Protein AF-A0A950ANT7-F1 (afdb_monomer)

Foldseek 3Di:
DDDDDDDDDDDDDDDDDDDDDPPPPDDPDDDDDDDPDDPPPPPPPDDDDDPDDDPDDPDDDDPPPDPDLVVLLVVLVVQLVVLLVCCVVPPPDCSLVSSQVSQCVSCVVPDLVVQQDDPVVLVVVVVPDPPVVSVVSSDSHDDVVNSLVSVLVSVCVVLLPVQQDDDDPVSSVVRSVVVLVVQADEDEAPPCDDPPDHGDLCRSVNRNVVSYDYPPPCSVVCPVD

Mean predicted aligned error: 15.97 Å

pLDDT: mean 73.62, std 21.85, range [30.67, 98.0]

Sequence (225 aa):
MGHPSGDAPVLVSTDHPGVIPLKRRVRPWVGVACLASALAGCDYSAPEPRTNLPSGWAYQPDPIQAPDSEGRKGAILANVMSLIRTAALRPGGANFGLAAENLNQYFADTDSTLFALSPEARSFLLGQLPEAEVKGLEAREFTLRDARHLEDCMLYRTIATRVAGTGDDLSRARRVFDWMVRNIQLVPAGSLGAPGLGQAQARPYDVLLRGMATEEGGLWSERGW

Nearest PDB structures (foldseek):
  6w1s-assembly1_D  TM=3.267E-01  e=1.939E+00  Mus musculus

Secondary structure (DSSP, 8-state):
--------------PPP----------------------------PPP----------------PPPPHHHHHHHHHHHHHHHHHHGGGSTTSTHHHHHHHHHHHHHTTS-GGGGPPPHHHHHHHHTTS-HHHHHHHT-S---HHHHHHHHHHHHHHHHHHHHH-SS-HHHHHHHHHHHHHHH-EE--TTTTSPTTSPPPP--HHHHHHHTEE-SGGGTTT----

Radius of gyration: 29.48 Å; Cα contacts (8 Å, |Δi|>4): 132; chains: 1; bounding box: 128×53×50 Å

Solvent-accessible surface area (backbone atoms only — not comparable to full-atom values): 14451 Å² total; per-residue (Å²): 139,83,83,87,87,88,85,80,87,84,80,85,79,84,82,80,89,81,84,79,82,81,80,76,81,81,75,87,77,87,74,92,74,88,77,90,74,75,96,67,80,79,79,81,75,76,78,77,84,80,87,80,79,86,90,83,77,91,77,79,74,74,86,70,74,74,66,54,76,64,59,47,41,52,52,40,51,53,48,32,54,49,30,61,69,51,30,79,82,42,76,95,52,64,34,41,51,56,26,22,53,38,48,35,62,61,46,66,86,54,68,63,75,80,41,51,65,55,72,67,59,46,56,56,45,57,76,78,42,59,66,71,56,57,54,54,70,33,46,81,68,52,45,71,68,51,18,51,51,53,51,40,52,53,52,48,51,52,49,46,59,68,55,22,65,81,76,55,69,66,62,20,51,48,39,38,50,56,47,45,68,74,55,41,42,81,45,64,75,54,68,81,24,61,93,94,47,69,59,55,76,58,43,66,61,50,25,70,73,71,26,41,45,56,81,62,84,46,47,84,68,52,76,76,117

Structure (mmCIF, N/CA/C/O backbone):
data_AF-A0A950ANT7-F1
#
_entry.id   AF-A0A950ANT7-F1
#
loop_
_atom_site.group_PDB
_atom_site.id
_atom_site.type_symbol
_atom_site.label_atom_id
_atom_site.label_alt_id
_atom_site.label_comp_id
_atom_site.label_asym_id
_atom_site.label_entity_id
_atom_site.label_seq_id
_atom_site.pdbx_PDB_ins_code
_atom_site.Cartn_x
_atom_site.Cartn_y
_atom_site.Cartn_z
_atom_site.occupancy
_atom_site.B_iso_or_equiv
_atom_site.auth_seq_id
_atom_site.auth_comp_id
_atom_site.auth_asym_id
_atom_site.auth_atom_id
_atom_site.pdbx_PDB_model_num
ATOM 1 N N . MET A 1 1 ? -84.940 -22.276 31.335 1.00 46.62 1 MET A N 1
ATOM 2 C CA . MET A 1 1 ? -84.316 -23.518 30.830 1.00 46.62 1 MET A CA 1
ATOM 3 C C . MET A 1 1 ? -83.637 -23.182 29.513 1.00 46.62 1 MET A C 1
ATOM 5 O O . MET A 1 1 ? -84.320 -22.645 28.656 1.00 46.62 1 MET A O 1
ATOM 9 N N . GLY A 1 2 ? -82.329 -23.437 29.390 1.00 46.44 2 GLY A N 1
ATOM 10 C CA . GLY A 1 2 ? -81.581 -23.308 28.128 1.00 46.44 2 GLY A CA 1
ATOM 11 C C . GLY A 1 2 ? -80.439 -22.279 28.121 1.00 46.44 2 GLY A C 1
ATOM 12 O O . GLY A 1 2 ? -80.568 -21.234 27.501 1.00 46.44 2 GLY A O 1
ATOM 13 N N . HIS A 1 3 ? -79.317 -22.592 28.776 1.00 47.97 3 HIS A N 1
ATOM 14 C CA . HIS A 1 3 ? -77.976 -22.335 28.202 1.00 47.97 3 HIS A CA 1
ATOM 15 C C . HIS A 1 3 ? -77.684 -23.468 27.182 1.00 47.97 3 HIS A C 1
ATOM 17 O O . HIS A 1 3 ? -78.394 -24.476 27.286 1.00 47.97 3 HIS A O 1
ATOM 23 N N . PRO A 1 4 ? -76.680 -23.421 26.267 1.00 58.00 4 PRO A N 1
ATOM 24 C CA . PRO A 1 4 ? -75.388 -22.700 26.310 1.00 58.00 4 PRO A CA 1
ATOM 25 C C . PRO A 1 4 ? -74.982 -22.089 24.930 1.00 58.00 4 PRO A C 1
ATOM 27 O O . PRO A 1 4 ? -75.759 -22.140 23.986 1.00 58.00 4 PRO A O 1
ATOM 30 N N . SER A 1 5 ? -73.925 -21.287 24.766 1.00 50.97 5 SER A N 1
ATOM 31 C CA . SER A 1 5 ? -72.518 -21.626 24.417 1.00 50.97 5 SER A CA 1
ATOM 32 C C . SER A 1 5 ? -72.048 -20.413 23.574 1.00 50.97 5 SER A C 1
ATOM 34 O O . SER A 1 5 ? -72.842 -19.921 22.784 1.00 50.97 5 SER A O 1
ATOM 36 N N . GLY A 1 6 ? -70.874 -19.791 23.664 1.00 47.69 6 GLY A N 1
ATOM 37 C CA . GLY A 1 6 ? -69.568 -20.264 24.094 1.00 47.69 6 GLY A CA 1
ATOM 38 C C . GLY A 1 6 ? -68.646 -20.391 22.876 1.00 47.69 6 GLY A C 1
ATOM 39 O O . GLY A 1 6 ? -68.303 -21.514 22.546 1.00 47.69 6 GLY A O 1
ATOM 40 N N . ASP A 1 7 ? -68.261 -19.278 22.233 1.00 51.25 7 ASP A N 1
ATOM 41 C CA . ASP A 1 7 ? -67.221 -19.265 21.190 1.00 51.25 7 ASP A CA 1
ATOM 42 C C . ASP A 1 7 ? -66.068 -18.340 21.603 1.00 51.25 7 ASP A C 1
ATOM 44 O O . ASP A 1 7 ? -66.215 -17.124 21.741 1.00 51.25 7 ASP A O 1
ATOM 48 N N . ALA A 1 8 ? -64.916 -18.964 21.845 1.00 61.38 8 ALA A N 1
ATOM 49 C CA . ALA A 1 8 ? -63.632 -18.330 22.106 1.00 61.38 8 ALA A CA 1
ATOM 50 C C . ALA A 1 8 ? -62.841 -18.170 20.791 1.00 61.38 8 ALA A C 1
ATOM 52 O O . ALA A 1 8 ? -63.025 -18.962 19.864 1.00 61.38 8 ALA A O 1
ATOM 53 N N . PRO A 1 9 ? -61.936 -17.181 20.687 1.00 55.81 9 PRO A N 1
ATOM 54 C CA . PRO A 1 9 ? -61.161 -16.955 19.475 1.00 55.81 9 PRO A CA 1
ATOM 55 C C . PRO A 1 9 ? -60.065 -18.012 19.269 1.00 55.81 9 PRO A C 1
ATOM 57 O O . PRO A 1 9 ? -59.320 -18.371 20.181 1.00 55.81 9 PRO A O 1
ATOM 60 N N . VAL A 1 10 ? -59.959 -18.462 18.020 1.00 53.94 10 VAL A N 1
ATOM 61 C CA . VAL A 1 10 ? -58.946 -19.389 17.505 1.00 53.94 10 VAL A CA 1
ATOM 62 C C . VAL A 1 10 ? -57.583 -18.689 17.451 1.00 53.94 10 VAL A C 1
ATOM 64 O O . VAL A 1 10 ? -57.368 -17.788 16.642 1.00 53.94 10 VAL A O 1
ATOM 67 N N . LEU A 1 11 ? -56.646 -19.124 18.295 1.00 49.09 11 LEU A N 1
ATOM 68 C CA . LEU A 1 11 ? -55.220 -18.820 18.159 1.00 49.09 11 LEU A CA 1
ATOM 69 C C . LEU A 1 11 ? -54.620 -19.737 17.087 1.00 49.09 11 LEU A C 1
ATOM 71 O O . LEU A 1 11 ? -54.518 -20.950 17.266 1.00 49.09 11 LEU A O 1
ATOM 75 N N . VAL A 1 12 ? -54.228 -19.142 15.963 1.00 49.38 12 VAL A N 1
ATOM 76 C CA . VAL A 1 12 ? -53.482 -19.806 14.890 1.00 49.38 12 VAL A CA 1
ATOM 77 C C . VAL A 1 12 ? -52.032 -19.974 15.348 1.00 49.38 12 VAL A C 1
ATOM 79 O O . VAL A 1 12 ? -51.271 -19.010 15.393 1.00 49.38 12 VAL A O 1
ATOM 82 N N . SER A 1 13 ? -51.662 -21.203 15.710 1.00 50.28 13 SER A N 1
ATOM 83 C CA . SER A 1 13 ? -50.276 -21.608 15.961 1.00 50.28 13 SER A CA 1
ATOM 84 C C . SER A 1 13 ? -49.589 -21.889 14.625 1.00 50.28 13 SER A C 1
ATOM 86 O O . SER A 1 13 ? -49.931 -22.852 13.938 1.00 50.28 13 SER A O 1
ATOM 88 N N . THR A 1 14 ? -48.642 -21.043 14.223 1.00 47.41 14 THR A N 1
ATOM 89 C CA . THR A 1 14 ? -47.761 -21.308 13.080 1.00 47.41 14 THR A CA 1
ATOM 90 C C . THR A 1 14 ? -46.543 -22.092 13.554 1.00 47.41 14 THR A C 1
ATOM 92 O O . THR A 1 14 ? -45.519 -21.509 13.909 1.00 47.41 14 THR A O 1
ATOM 95 N N . ASP A 1 15 ? -46.656 -23.418 13.551 1.00 41.41 15 ASP A N 1
ATOM 96 C CA . ASP A 1 15 ? -45.506 -24.312 13.669 1.00 41.41 15 ASP A CA 1
ATOM 97 C C . ASP A 1 15 ? -44.658 -24.228 12.390 1.00 41.41 15 ASP A C 1
ATOM 99 O O . ASP A 1 15 ? -45.104 -24.557 11.289 1.00 41.41 15 ASP A O 1
ATOM 103 N N . HIS A 1 16 ? -43.412 -23.776 12.533 1.00 45.97 16 HIS A N 1
ATOM 104 C CA . HIS A 1 16 ? -42.378 -23.904 11.509 1.00 45.97 16 HIS A CA 1
ATOM 105 C C . HIS A 1 16 ? -41.676 -25.263 11.646 1.00 45.97 16 HIS A C 1
ATOM 107 O O . HIS A 1 16 ? -41.025 -25.510 12.664 1.00 45.97 16 HIS A O 1
ATOM 113 N N . PRO A 1 17 ? -41.726 -26.145 10.632 1.00 47.34 17 PRO A N 1
ATOM 114 C CA . PRO A 1 17 ? -40.891 -27.332 10.613 1.00 47.34 17 PRO A CA 1
ATOM 115 C C . PRO A 1 17 ? -39.486 -26.979 10.104 1.00 47.34 17 PRO A C 1
ATOM 117 O O . PRO A 1 17 ? -39.331 -26.416 9.023 1.00 47.34 17 PRO A O 1
ATOM 120 N N . GLY A 1 18 ? -38.452 -27.388 10.846 1.00 43.66 18 GLY A N 1
ATOM 121 C CA . GLY A 1 18 ? -37.135 -27.646 10.253 1.00 43.66 18 GLY A CA 1
ATOM 122 C C . GLY A 1 18 ? -35.958 -26.838 10.790 1.00 43.66 18 GLY A C 1
ATOM 123 O O . GLY A 1 18 ? -35.237 -26.223 10.013 1.00 43.66 18 GLY A O 1
ATOM 124 N N . VAL A 1 19 ? -35.668 -26.926 12.091 1.00 41.34 19 VAL A N 1
ATOM 125 C CA . VAL A 1 19 ? -34.292 -26.713 12.571 1.00 41.34 19 VAL A CA 1
ATOM 126 C C . VAL A 1 19 ? -33.646 -28.083 12.742 1.00 41.34 19 VAL A C 1
ATOM 128 O O . VAL A 1 19 ? -33.934 -28.810 13.689 1.00 41.34 19 VAL A O 1
ATOM 131 N N . ILE A 1 20 ? -32.789 -28.457 11.792 1.00 48.22 20 ILE A N 1
ATOM 132 C CA . ILE A 1 20 ? -31.928 -29.639 11.898 1.00 48.22 20 ILE A CA 1
ATOM 133 C C . ILE A 1 20 ? -30.793 -29.286 12.873 1.00 48.22 20 ILE A C 1
ATOM 135 O O . ILE A 1 20 ? -29.983 -28.412 12.554 1.00 48.22 20 ILE A O 1
ATOM 139 N N . PRO A 1 21 ? -30.669 -29.939 14.042 1.00 41.50 21 PRO A N 1
ATOM 140 C CA . PRO A 1 21 ? -29.531 -29.704 14.915 1.00 41.50 21 PRO A CA 1
ATOM 141 C C . PRO A 1 21 ? -28.273 -30.320 14.290 1.00 41.50 21 PRO A C 1
ATOM 143 O O . PRO A 1 21 ? -28.120 -31.543 14.215 1.00 41.50 21 PRO A O 1
ATOM 146 N N . LEU A 1 22 ? -27.337 -29.471 13.861 1.00 41.38 22 LEU A N 1
ATOM 147 C CA . LEU A 1 22 ? -25.983 -29.885 13.498 1.00 41.38 22 LEU A CA 1
ATOM 148 C C . LEU A 1 22 ? -25.264 -30.404 14.754 1.00 41.38 22 LEU A C 1
ATOM 150 O O . LEU A 1 22 ? -24.655 -29.650 15.510 1.00 41.38 22 LEU A O 1
ATOM 154 N N . LYS A 1 23 ? -25.308 -31.725 14.967 1.00 36.53 23 LYS A N 1
ATOM 155 C CA . LYS A 1 23 ? -24.439 -32.435 15.917 1.00 36.53 23 LYS A CA 1
ATOM 156 C C . LYS A 1 23 ? -22.983 -32.329 15.450 1.00 36.53 23 LYS A C 1
ATOM 158 O O . LYS A 1 23 ? -22.468 -33.214 14.766 1.00 36.53 23 LYS A O 1
ATOM 163 N N . ARG A 1 24 ? -22.292 -31.255 15.838 1.00 40.06 24 ARG A N 1
ATOM 164 C CA . ARG A 1 24 ? -20.832 -31.150 15.716 1.00 40.06 24 ARG A CA 1
ATOM 165 C C . ARG A 1 24 ? -20.194 -32.115 16.718 1.00 40.06 24 ARG A C 1
ATOM 167 O O . ARG A 1 24 ? -20.162 -31.861 17.918 1.00 40.06 24 ARG A O 1
ATOM 174 N N . ARG A 1 25 ? -19.686 -33.247 16.224 1.00 41.41 25 ARG A N 1
ATOM 175 C CA . ARG A 1 25 ? -18.764 -34.104 16.979 1.00 41.41 25 ARG A CA 1
ATOM 176 C C . ARG A 1 25 ? -17.446 -33.350 17.148 1.00 41.41 25 ARG A C 1
ATOM 178 O O . ARG A 1 25 ? -16.625 -33.327 16.237 1.00 41.41 25 ARG A O 1
ATOM 185 N N . VAL A 1 26 ? -17.255 -32.735 18.309 1.00 40.91 26 VAL A N 1
ATOM 186 C CA . VAL A 1 26 ? -15.946 -32.245 18.747 1.00 40.91 26 VAL A CA 1
ATOM 187 C C . VAL A 1 26 ? -15.105 -33.476 19.085 1.00 40.91 26 VAL A C 1
ATOM 189 O O . VAL A 1 26 ? -15.405 -34.202 20.030 1.00 40.91 26 VAL A O 1
ATOM 192 N N . ARG A 1 27 ? -14.089 -33.765 18.267 1.00 46.97 27 ARG A N 1
ATOM 193 C CA . ARG A 1 27 ? -13.016 -34.696 18.634 1.00 46.97 27 ARG A CA 1
ATOM 194 C C . ARG A 1 27 ? -11.983 -33.895 19.432 1.00 46.97 27 ARG A C 1
ATOM 196 O O . ARG A 1 27 ? -11.412 -32.975 18.852 1.00 46.97 27 ARG A O 1
ATOM 203 N N . PRO A 1 28 ? -11.719 -34.211 20.711 1.00 43.72 28 PRO A N 1
ATOM 204 C CA . PRO A 1 28 ? -10.602 -33.614 21.419 1.00 43.72 28 PRO A CA 1
ATOM 205 C C . PRO A 1 28 ? -9.335 -34.292 20.898 1.00 43.72 28 PRO A C 1
ATOM 207 O O . PRO A 1 28 ? -9.050 -35.440 21.236 1.00 43.72 28 PRO A O 1
ATOM 210 N N . TRP A 1 29 ? -8.605 -33.618 20.012 1.00 41.56 29 TRP A N 1
ATOM 211 C CA . TRP A 1 29 ? -7.241 -34.031 19.718 1.00 41.56 29 TRP A CA 1
ATOM 212 C C . TRP A 1 29 ? -6.334 -33.379 20.754 1.00 41.56 29 TRP A C 1
ATOM 214 O O . TRP A 1 29 ? -6.053 -32.185 20.720 1.00 41.56 29 TRP A O 1
ATOM 224 N N . VAL A 1 30 ? -5.969 -34.200 21.735 1.00 47.00 30 VAL A N 1
ATOM 225 C CA . VAL A 1 30 ? -4.861 -33.973 22.653 1.00 47.00 30 VAL A CA 1
ATOM 226 C C . VAL A 1 30 ? -3.596 -33.875 21.807 1.00 47.00 30 VAL A C 1
ATOM 228 O O . VAL A 1 30 ? -3.224 -34.825 21.125 1.00 47.00 30 VAL A O 1
ATOM 231 N N . GLY A 1 31 ? -2.965 -32.708 21.842 1.00 39.84 31 GLY A N 1
ATOM 232 C CA . GLY A 1 31 ? -1.728 -32.418 21.131 1.00 39.84 31 GLY A CA 1
ATOM 233 C C . GLY A 1 31 ? -1.040 -31.217 21.755 1.00 39.84 31 GLY A C 1
ATOM 234 O O . GLY A 1 31 ? -0.883 -30.183 21.119 1.00 39.84 31 GLY A O 1
ATOM 235 N N . VAL A 1 32 ? -0.685 -31.348 23.035 1.00 47.06 32 VAL A N 1
ATOM 236 C CA . VAL A 1 32 ? 0.279 -30.470 23.699 1.00 47.06 32 VAL A CA 1
ATOM 237 C C . VAL A 1 32 ? 1.621 -30.653 22.994 1.00 47.06 32 VAL A C 1
ATOM 239 O O . VAL A 1 32 ? 2.226 -31.718 23.080 1.00 47.06 32 VAL A O 1
ATOM 242 N N . ALA A 1 33 ? 2.089 -29.611 22.318 1.00 40.19 33 ALA A N 1
ATOM 243 C CA . ALA A 1 33 ? 3.493 -29.444 21.981 1.00 40.19 33 ALA A CA 1
ATOM 244 C C . ALA A 1 33 ? 3.850 -27.971 22.182 1.00 40.19 33 ALA A C 1
ATOM 246 O O . ALA A 1 33 ? 3.409 -27.085 21.454 1.00 40.19 33 ALA A O 1
ATOM 247 N N . CYS A 1 34 ? 4.607 -27.737 23.248 1.00 39.25 34 CYS A N 1
ATOM 248 C CA . CYS A 1 34 ? 5.214 -26.474 23.609 1.00 39.25 34 CYS A CA 1
ATOM 249 C C . CYS A 1 34 ? 6.026 -25.898 22.445 1.00 39.25 34 CYS A C 1
ATOM 251 O O . CYS A 1 34 ? 6.933 -26.562 21.952 1.00 39.25 34 CYS A O 1
ATOM 253 N N . LEU A 1 35 ? 5.808 -24.625 22.120 1.00 36.56 35 LEU A N 1
ATOM 254 C CA . LEU A 1 35 ? 6.883 -23.769 21.629 1.00 36.56 35 LEU A CA 1
ATOM 255 C C . LEU A 1 35 ? 6.771 -22.404 22.311 1.00 36.56 35 LEU A C 1
ATOM 257 O O . LEU A 1 35 ? 6.224 -21.437 21.791 1.00 36.56 35 LEU A O 1
ATOM 261 N N . ALA A 1 36 ? 7.296 -22.358 23.533 1.00 46.47 36 ALA A N 1
ATOM 262 C CA . ALA A 1 36 ? 7.821 -21.128 24.087 1.00 46.47 36 ALA A CA 1
ATOM 263 C C . ALA A 1 36 ? 9.036 -20.747 23.233 1.00 46.47 36 ALA A C 1
ATOM 265 O O . ALA A 1 36 ? 10.064 -21.423 23.248 1.00 46.47 36 ALA A O 1
ATOM 266 N N . SER A 1 37 ? 8.907 -19.695 22.437 1.00 40.34 37 SER A N 1
ATOM 267 C CA . SER A 1 37 ? 10.040 -19.055 21.783 1.00 40.34 37 SER A CA 1
ATOM 268 C C . SER A 1 37 ? 9.807 -17.553 21.770 1.00 40.34 37 SER A C 1
ATOM 270 O O . SER A 1 37 ? 9.003 -17.034 21.010 1.00 40.34 37 SER A O 1
ATOM 272 N N . ALA A 1 38 ? 10.536 -16.915 22.682 1.00 41.00 38 ALA A N 1
ATOM 273 C CA . ALA A 1 38 ? 11.043 -15.555 22.613 1.00 41.00 38 ALA A CA 1
ATOM 274 C C . ALA A 1 38 ? 10.024 -14.425 22.392 1.00 41.00 38 ALA A C 1
ATOM 276 O O . ALA A 1 38 ? 9.792 -13.947 21.285 1.00 41.00 38 ALA A O 1
ATOM 277 N N . LEU A 1 39 ? 9.591 -13.866 23.523 1.00 40.66 39 LEU A N 1
ATOM 278 C CA . LEU A 1 39 ? 9.422 -12.424 23.693 1.00 40.66 39 LEU A CA 1
ATOM 279 C C . LEU A 1 39 ? 10.773 -11.713 23.461 1.00 40.66 39 LEU A C 1
ATOM 281 O O . LEU A 1 39 ? 11.427 -11.278 24.404 1.00 40.66 39 LEU A O 1
ATOM 285 N N . ALA A 1 40 ? 11.218 -11.629 22.211 1.00 40.53 40 ALA A N 1
ATOM 286 C CA . ALA A 1 40 ? 12.253 -10.693 21.801 1.00 40.53 40 ALA A CA 1
ATOM 287 C C . ALA A 1 40 ? 11.539 -9.523 21.126 1.00 40.53 40 ALA A C 1
ATOM 289 O O . ALA A 1 40 ? 11.227 -9.569 19.938 1.00 40.53 40 ALA A O 1
ATOM 290 N N . GLY A 1 41 ? 11.212 -8.495 21.912 1.00 30.67 41 GLY A N 1
ATOM 291 C CA . GLY A 1 41 ? 10.838 -7.204 21.353 1.00 30.67 41 GLY A CA 1
ATOM 292 C C . GLY A 1 41 ? 11.997 -6.709 20.496 1.00 30.67 41 GLY A C 1
ATOM 293 O O . GLY A 1 41 ? 13.091 -6.484 21.009 1.00 30.67 41 GLY A O 1
ATOM 294 N N . CYS A 1 42 ? 11.778 -6.599 19.187 1.00 33.72 42 CYS A N 1
ATOM 295 C CA . CYS A 1 42 ? 12.690 -5.876 18.318 1.00 33.72 42 CYS A CA 1
ATOM 296 C C . CYS A 1 42 ? 12.649 -4.409 18.751 1.00 33.72 42 CYS A C 1
ATOM 298 O O . CYS A 1 42 ? 11.649 -3.724 18.548 1.00 33.72 42 CYS A O 1
ATOM 300 N N . ASP A 1 43 ? 13.718 -3.959 19.398 1.00 34.81 43 ASP A N 1
ATOM 301 C CA . ASP A 1 43 ? 13.996 -2.545 19.591 1.00 34.81 43 ASP A CA 1
ATOM 302 C C . ASP A 1 43 ? 14.238 -1.922 18.204 1.00 34.81 43 ASP A C 1
ATOM 304 O O . ASP A 1 43 ? 15.193 -2.273 17.511 1.00 34.81 43 ASP A O 1
ATOM 308 N N . TYR A 1 44 ? 13.317 -1.060 17.767 1.00 43.94 44 TYR A N 1
ATOM 309 C CA . TYR A 1 44 ? 13.387 -0.322 16.499 1.00 43.94 44 TYR A CA 1
ATOM 310 C C . TYR A 1 44 ? 14.131 1.013 16.650 1.00 43.94 44 TYR A C 1
ATOM 312 O O . TYR A 1 44 ? 13.934 1.931 15.852 1.00 43.94 44 TYR A O 1
ATOM 320 N N . SER A 1 45 ? 14.992 1.145 17.660 1.00 42.72 45 SER A N 1
ATOM 321 C CA . SER A 1 45 ? 15.931 2.258 17.739 1.00 42.72 45 SER A CA 1
ATOM 322 C C . SER A 1 45 ? 16.896 2.180 16.553 1.00 42.72 45 SER A C 1
ATOM 324 O O . SER A 1 45 ? 17.794 1.338 16.505 1.00 42.72 45 SER A O 1
ATOM 326 N N . ALA A 1 46 ? 16.681 3.035 15.552 1.00 40.12 46 ALA A N 1
ATOM 327 C CA . ALA A 1 46 ? 17.581 3.177 14.417 1.00 40.12 46 ALA A CA 1
ATOM 328 C C . 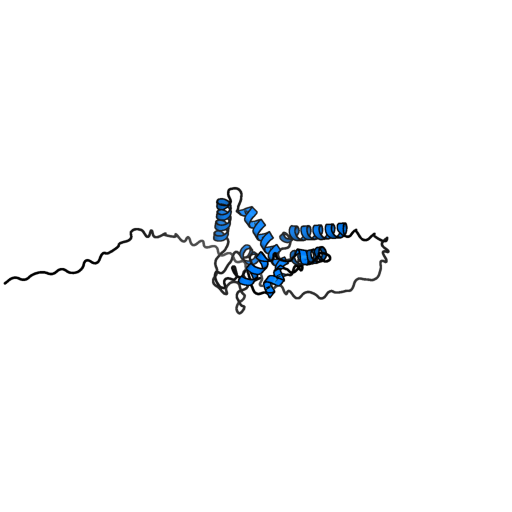ALA A 1 46 ? 18.996 3.520 14.928 1.00 40.12 46 ALA A C 1
ATOM 330 O O . ALA A 1 46 ? 19.138 4.476 15.693 1.00 40.12 46 ALA A O 1
ATOM 331 N N . PRO A 1 47 ? 20.053 2.779 14.546 1.00 40.94 47 PRO A N 1
ATOM 332 C CA . PRO A 1 47 ? 21.406 3.187 14.888 1.00 40.94 47 PRO A CA 1
ATOM 333 C C . PRO A 1 47 ? 21.739 4.489 14.154 1.00 40.94 47 PRO A C 1
ATOM 335 O O . PRO A 1 47 ? 21.544 4.588 12.941 1.00 40.94 47 PRO A O 1
ATOM 338 N N . GLU A 1 48 ? 22.261 5.480 14.882 1.00 44.28 48 GLU A N 1
ATOM 339 C CA . GLU A 1 48 ? 22.812 6.688 14.270 1.00 44.28 48 GLU A CA 1
ATOM 340 C C . GLU A 1 48 ? 23.884 6.324 13.226 1.00 44.28 48 GLU A C 1
ATOM 342 O O . GLU A 1 48 ? 24.680 5.396 13.445 1.00 44.28 48 GLU A O 1
ATOM 347 N N . PRO A 1 49 ? 23.943 7.039 12.089 1.00 42.91 49 PRO A N 1
ATOM 348 C CA . PRO A 1 49 ? 24.914 6.755 11.048 1.00 42.91 49 PRO A CA 1
ATOM 349 C C . PRO A 1 49 ? 26.328 7.051 11.560 1.00 42.91 49 PRO A C 1
ATOM 351 O O . PRO A 1 49 ? 26.755 8.199 11.665 1.00 42.91 49 PRO A O 1
ATOM 354 N N . ARG A 1 50 ? 27.094 5.996 11.859 1.00 35.25 50 ARG A N 1
ATOM 355 C CA . ARG A 1 50 ? 28.531 6.100 12.134 1.00 35.25 50 ARG A CA 1
ATOM 356 C C . ARG A 1 50 ? 29.275 6.434 10.841 1.00 35.25 50 ARG A C 1
ATOM 358 O O . ARG A 1 50 ? 29.662 5.548 10.083 1.00 35.25 50 ARG A O 1
ATOM 365 N N . THR A 1 51 ? 29.527 7.717 10.614 1.00 47.03 51 THR A N 1
ATOM 366 C CA . THR A 1 51 ? 30.552 8.195 9.683 1.00 47.03 51 THR A CA 1
ATOM 367 C C . THR A 1 51 ? 31.928 7.956 10.293 1.00 47.03 51 THR A C 1
ATOM 369 O O . THR A 1 51 ? 32.367 8.751 11.112 1.00 47.03 51 THR A O 1
ATOM 372 N N . ASN A 1 52 ? 32.595 6.860 9.931 1.00 45.91 52 ASN A N 1
ATOM 373 C CA . ASN A 1 52 ? 34.048 6.706 10.059 1.00 45.91 52 ASN A CA 1
ATOM 374 C C . ASN A 1 52 ? 34.522 5.597 9.108 1.00 45.91 52 ASN A C 1
ATOM 376 O O . ASN A 1 52 ? 34.514 4.419 9.460 1.00 45.91 52 ASN A O 1
ATOM 380 N N . LEU A 1 53 ? 34.928 5.984 7.895 1.00 48.62 53 LEU A N 1
ATOM 381 C CA . LEU A 1 53 ? 35.706 5.139 6.986 1.00 48.62 53 LEU A CA 1
ATOM 382 C C . LEU A 1 53 ? 37.155 5.658 6.927 1.00 48.62 53 LEU A C 1
ATOM 384 O O . LEU A 1 53 ? 37.355 6.874 6.963 1.00 48.62 53 LEU A O 1
ATOM 388 N N . PRO A 1 54 ? 38.168 4.774 6.846 1.00 41.03 54 PRO A N 1
ATOM 389 C CA . PRO A 1 54 ? 39.572 5.167 6.864 1.00 41.03 54 PRO A CA 1
ATOM 390 C C . PRO A 1 54 ? 39.978 5.857 5.558 1.00 41.03 54 PRO A C 1
ATOM 392 O O . PRO A 1 54 ? 39.752 5.345 4.462 1.00 41.03 54 PRO A O 1
ATOM 395 N N . SER A 1 55 ? 40.637 7.005 5.700 1.00 51.38 55 SER A N 1
ATOM 396 C CA . SER A 1 55 ? 41.361 7.714 4.644 1.00 51.38 55 SER A CA 1
ATOM 397 C C . SER A 1 55 ? 42.492 6.836 4.100 1.00 51.38 55 SER A C 1
ATOM 399 O O . SER A 1 55 ? 43.446 6.569 4.832 1.00 51.38 55 SER A O 1
ATOM 401 N N . GLY A 1 56 ? 42.441 6.433 2.825 1.00 40.75 56 GLY A N 1
ATOM 402 C CA . GLY A 1 56 ? 43.620 5.808 2.220 1.00 40.75 56 GLY A CA 1
ATOM 403 C C . GLY A 1 56 ? 43.495 5.097 0.878 1.00 40.75 56 GLY A C 1
ATOM 404 O O . GLY A 1 56 ? 44.264 4.173 0.686 1.00 40.75 56 GLY A O 1
ATOM 405 N N . TRP A 1 57 ? 42.606 5.486 -0.043 1.00 36.34 57 TRP A N 1
ATOM 406 C CA . TRP A 1 57 ? 42.731 5.132 -1.470 1.00 36.34 57 TRP A CA 1
ATOM 407 C C . TRP A 1 57 ? 42.117 6.251 -2.315 1.00 36.34 57 TRP A C 1
ATOM 409 O O . TRP A 1 57 ? 40.898 6.360 -2.427 1.00 36.34 57 TRP A O 1
ATOM 419 N N . ALA A 1 58 ? 42.956 7.120 -2.880 1.00 44.41 58 ALA A N 1
ATOM 420 C CA . ALA A 1 58 ? 42.522 8.135 -3.834 1.00 44.41 58 ALA A CA 1
ATOM 421 C C . ALA A 1 58 ? 42.289 7.474 -5.201 1.00 44.41 58 ALA A C 1
ATOM 423 O O . ALA A 1 58 ? 43.172 7.441 -6.054 1.00 44.41 58 ALA A O 1
ATOM 424 N N . TYR A 1 59 ? 41.098 6.907 -5.385 1.00 44.88 59 TYR A N 1
ATOM 425 C CA . TYR A 1 59 ? 40.562 6.589 -6.703 1.00 44.88 59 TYR A CA 1
ATOM 426 C C . TYR A 1 59 ? 40.134 7.913 -7.346 1.00 44.88 59 TYR A C 1
ATOM 428 O O . TYR A 1 59 ? 39.212 8.562 -6.855 1.00 44.88 59 TYR A O 1
ATOM 436 N N . GLN A 1 60 ? 40.828 8.349 -8.399 1.00 44.44 60 GLN A N 1
ATOM 437 C CA . GLN A 1 60 ? 40.291 9.351 -9.320 1.00 44.44 60 GLN A CA 1
ATOM 438 C C . GLN A 1 60 ? 39.462 8.594 -10.363 1.00 44.44 60 GLN A C 1
ATOM 440 O O . GLN A 1 60 ? 40.057 7.960 -11.234 1.00 44.44 60 GLN A O 1
ATOM 445 N N . PRO A 1 61 ? 38.119 8.587 -10.271 1.00 43.25 61 PRO A N 1
ATOM 446 C CA . PRO A 1 61 ? 37.309 8.091 -11.368 1.00 43.25 61 PRO A CA 1
ATOM 447 C C . PRO A 1 61 ? 37.530 9.000 -12.579 1.00 43.25 61 PRO A C 1
ATOM 449 O O . PRO A 1 61 ? 37.511 10.228 -12.447 1.00 43.25 61 PRO A O 1
ATOM 452 N N . ASP A 1 62 ? 37.690 8.393 -13.756 1.00 43.81 62 ASP A N 1
ATOM 453 C CA . ASP A 1 62 ? 37.420 9.074 -15.021 1.00 43.81 62 ASP A CA 1
ATOM 454 C C . ASP A 1 62 ? 36.070 9.804 -14.911 1.00 43.81 62 ASP A C 1
ATOM 456 O O . ASP A 1 62 ? 35.182 9.317 -14.198 1.00 43.81 62 ASP A O 1
ATOM 460 N N . PRO A 1 63 ? 35.871 10.960 -15.571 1.00 46.78 63 PRO A N 1
ATOM 461 C CA . PRO A 1 63 ? 34.582 11.633 -15.571 1.00 46.78 63 PRO A CA 1
ATOM 462 C C . PRO A 1 63 ? 33.562 10.718 -16.252 1.00 46.78 63 PRO A C 1
ATOM 464 O O . PRO A 1 63 ? 33.386 10.743 -17.469 1.00 46.78 63 PRO A O 1
ATOM 467 N N . ILE A 1 64 ? 32.902 9.881 -15.450 1.00 54.38 64 ILE A N 1
ATOM 468 C CA . ILE A 1 64 ? 31.717 9.134 -15.833 1.00 54.38 64 ILE A CA 1
ATOM 469 C C . ILE A 1 64 ? 30.745 10.215 -16.277 1.00 54.38 64 ILE A C 1
ATOM 471 O O . ILE A 1 64 ? 30.274 11.002 -15.452 1.00 54.38 64 ILE A O 1
ATOM 475 N N . GLN A 1 65 ? 30.512 10.305 -17.590 1.00 54.94 65 GLN A N 1
ATOM 476 C CA . GLN A 1 65 ? 29.404 11.080 -18.125 1.00 54.94 65 GLN A CA 1
ATOM 477 C C . GLN A 1 65 ? 28.193 10.685 -17.297 1.00 54.94 65 GLN A C 1
ATOM 479 O O . GLN A 1 65 ? 27.845 9.503 -17.243 1.00 54.94 65 GLN A O 1
ATOM 484 N N . ALA A 1 66 ? 27.638 11.660 -16.571 1.00 58.03 66 ALA A N 1
ATOM 485 C CA . ALA A 1 66 ? 26.440 11.428 -15.792 1.00 58.03 66 ALA A CA 1
ATOM 486 C C . ALA A 1 66 ? 25.452 10.736 -16.736 1.00 58.03 66 ALA A C 1
ATOM 488 O O . ALA A 1 66 ? 25.274 11.239 -17.852 1.00 58.03 66 ALA A O 1
ATOM 489 N N . PRO A 1 67 ? 24.903 9.567 -16.354 1.00 61.44 67 PRO A N 1
ATOM 490 C CA . PRO A 1 67 ? 23.942 8.886 -17.200 1.00 61.44 67 PRO A CA 1
ATOM 491 C C . PRO A 1 67 ? 22.895 9.910 -17.620 1.00 61.44 67 PRO A C 1
ATOM 493 O O . PRO A 1 67 ? 22.495 10.757 -16.809 1.00 61.44 67 PRO A O 1
ATOM 496 N N . ASP A 1 68 ? 22.508 9.860 -18.892 1.00 78.12 68 ASP A N 1
ATOM 497 C CA . ASP A 1 68 ? 21.384 10.648 -19.366 1.00 78.12 68 ASP A CA 1
ATOM 498 C C . ASP A 1 68 ? 20.196 10.476 -18.402 1.00 78.12 68 ASP A C 1
ATOM 500 O O . ASP A 1 68 ? 20.054 9.476 -17.682 1.00 78.12 68 ASP A O 1
ATOM 504 N N . SER A 1 69 ? 19.367 11.513 -18.296 1.00 80.50 69 SER A N 1
ATOM 505 C CA . SER A 1 69 ? 18.262 11.530 -17.329 1.00 80.50 69 SER A CA 1
ATOM 506 C C . SER A 1 69 ? 17.351 10.303 -17.478 1.00 80.50 69 SER A C 1
ATOM 508 O O . SER A 1 69 ? 16.808 9.809 -16.487 1.00 80.50 69 SER A O 1
ATOM 510 N N . GLU A 1 70 ? 17.249 9.767 -18.695 1.00 85.31 70 GLU A N 1
ATOM 511 C CA . GLU A 1 70 ? 16.529 8.543 -19.030 1.00 85.31 70 GLU A CA 1
ATOM 512 C C . GLU A 1 70 ? 17.212 7.275 -18.489 1.00 85.31 70 GLU A C 1
ATOM 514 O O . GLU A 1 70 ? 16.565 6.484 -17.797 1.00 85.31 70 GLU A O 1
ATOM 519 N N . GLY A 1 71 ? 18.522 7.105 -18.688 1.00 89.31 71 GLY A N 1
ATOM 520 C CA . GLY A 1 71 ? 19.294 5.985 -18.151 1.00 89.31 71 GLY A CA 1
ATOM 521 C C . GLY A 1 71 ? 19.302 5.958 -16.625 1.00 89.31 71 GLY A C 1
ATOM 522 O O . GLY A 1 71 ? 19.152 4.892 -16.016 1.00 89.31 71 GLY A O 1
ATOM 523 N N . ARG A 1 72 ? 19.365 7.131 -15.978 1.00 90.94 72 ARG A N 1
ATOM 524 C CA . ARG A 1 72 ? 19.210 7.239 -14.519 1.00 90.94 72 ARG A CA 1
ATOM 525 C C . ARG A 1 72 ? 17.829 6.764 -14.063 1.00 90.94 72 ARG A C 1
ATOM 527 O O . ARG A 1 72 ? 17.743 5.964 -13.129 1.00 90.94 72 ARG A O 1
ATOM 534 N N . LYS A 1 73 ? 16.752 7.229 -14.705 1.00 92.94 73 LYS A N 1
ATOM 535 C CA . LYS A 1 73 ? 15.377 6.810 -14.377 1.00 92.94 73 LYS A CA 1
ATOM 536 C C . LYS A 1 73 ? 15.177 5.306 -14.582 1.00 92.94 73 LYS A C 1
ATOM 538 O O . LYS A 1 73 ? 14.605 4.648 -13.712 1.00 92.94 73 LYS A O 1
ATOM 543 N N . GLY A 1 74 ? 15.718 4.747 -15.665 1.00 94.31 74 GLY A N 1
ATOM 544 C CA . GLY A 1 74 ? 15.706 3.306 -15.925 1.00 94.31 74 GLY A CA 1
ATOM 545 C C . GLY A 1 74 ? 16.383 2.494 -14.815 1.00 94.31 74 GLY A C 1
ATOM 546 O O . GLY A 1 74 ? 1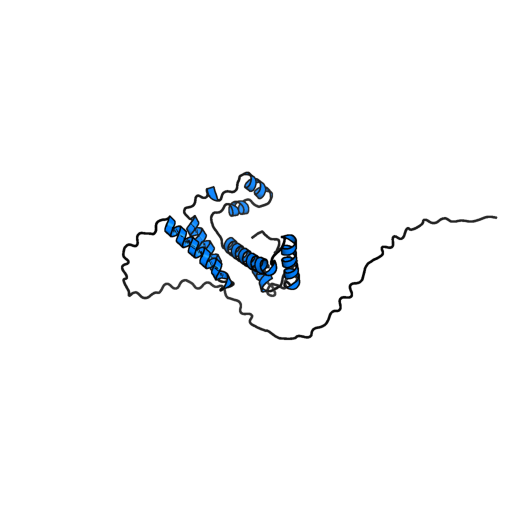5.819 1.509 -14.335 1.00 94.31 74 GLY A O 1
ATOM 547 N N . ALA A 1 75 ? 17.552 2.939 -14.342 1.00 95.19 75 ALA A N 1
ATOM 548 C CA . ALA A 1 75 ? 18.273 2.285 -13.248 1.00 95.19 75 ALA A CA 1
ATOM 549 C C . ALA A 1 75 ? 17.503 2.332 -11.916 1.00 95.19 75 ALA A C 1
ATOM 551 O O . ALA A 1 75 ? 17.427 1.321 -11.211 1.00 95.19 75 ALA A O 1
ATOM 552 N N . ILE A 1 76 ? 16.888 3.474 -11.587 1.00 95.69 76 ILE A N 1
ATOM 553 C CA . ILE A 1 76 ? 16.060 3.619 -10.380 1.00 95.69 76 ILE A CA 1
ATOM 554 C C . ILE A 1 76 ? 14.884 2.636 -10.422 1.00 95.69 76 ILE A C 1
ATOM 556 O O . ILE A 1 76 ? 14.661 1.898 -9.461 1.00 95.69 76 ILE A O 1
ATOM 560 N N . LEU A 1 77 ? 14.167 2.565 -11.548 1.00 95.56 77 LEU A N 1
ATOM 561 C CA . LEU A 1 77 ? 13.028 1.658 -11.692 1.00 95.56 77 LEU A CA 1
ATOM 562 C C . LEU A 1 77 ? 13.452 0.182 -11.617 1.00 95.56 77 LEU A C 1
ATOM 564 O O . LEU A 1 77 ? 12.782 -0.626 -10.971 1.00 95.56 77 LEU A O 1
ATOM 568 N N . ALA A 1 78 ? 14.589 -0.177 -12.221 1.00 95.62 78 ALA A N 1
ATOM 569 C CA . ALA A 1 78 ? 15.155 -1.519 -12.101 1.00 95.62 78 ALA A CA 1
ATOM 570 C C . ALA A 1 78 ? 15.464 -1.883 -10.638 1.00 95.62 78 ALA A C 1
ATOM 572 O O . ALA A 1 78 ? 15.164 -2.998 -10.200 1.00 95.62 78 ALA A O 1
ATOM 573 N N . ASN A 1 79 ? 15.988 -0.928 -9.864 1.00 96.75 79 ASN A N 1
ATOM 574 C CA . ASN A 1 79 ? 16.248 -1.114 -8.441 1.00 96.75 79 ASN A CA 1
ATOM 575 C C . ASN A 1 79 ? 14.951 -1.293 -7.632 1.00 96.75 79 ASN A C 1
ATOM 577 O O . ASN A 1 79 ? 14.856 -2.225 -6.835 1.00 96.75 79 ASN A O 1
ATOM 581 N N . VAL A 1 80 ? 13.918 -0.478 -7.886 1.00 95.44 80 VAL A N 1
ATOM 582 C CA . VAL A 1 80 ? 12.582 -0.630 -7.270 1.00 95.44 80 VAL A CA 1
ATOM 583 C C . VAL A 1 80 ? 12.024 -2.033 -7.517 1.00 95.44 80 VAL A C 1
ATOM 585 O O . VAL A 1 80 ? 11.605 -2.715 -6.580 1.00 95.44 80 VAL A O 1
ATOM 588 N N . MET A 1 81 ? 12.070 -2.507 -8.766 1.00 94.25 81 MET A N 1
ATOM 589 C CA . MET A 1 81 ? 11.608 -3.855 -9.108 1.00 94.25 81 MET A CA 1
ATOM 590 C C . MET A 1 81 ? 12.402 -4.944 -8.377 1.00 94.25 81 MET A C 1
ATOM 592 O O . MET A 1 81 ? 11.816 -5.933 -7.932 1.00 94.25 81 MET A O 1
ATOM 596 N N . SER A 1 82 ? 13.720 -4.777 -8.240 1.00 95.12 82 SER A N 1
ATOM 597 C CA . SER A 1 82 ? 14.581 -5.706 -7.500 1.00 95.12 82 SER A CA 1
ATOM 598 C C . SER A 1 82 ? 14.217 -5.760 -6.011 1.00 95.12 82 SER A C 1
ATOM 600 O O . SER A 1 82 ? 14.018 -6.849 -5.463 1.00 95.12 82 SER A O 1
ATOM 602 N N . LEU A 1 83 ? 14.040 -4.600 -5.370 1.00 93.81 83 LEU A N 1
ATOM 603 C CA . LEU A 1 83 ? 13.643 -4.487 -3.963 1.00 93.81 83 LEU A CA 1
ATOM 604 C C . LEU A 1 83 ? 12.299 -5.174 -3.697 1.00 93.81 83 LEU A C 1
ATOM 606 O O . LEU A 1 83 ? 12.198 -5.990 -2.783 1.00 93.81 83 LEU A O 1
ATOM 610 N N . ILE A 1 84 ? 11.291 -4.927 -4.540 1.00 90.81 84 ILE A N 1
ATOM 611 C CA . ILE A 1 84 ? 9.962 -5.540 -4.393 1.00 90.81 84 ILE A CA 1
ATOM 612 C C . ILE A 1 84 ? 10.026 -7.062 -4.589 1.00 90.81 84 ILE A C 1
ATOM 614 O O . ILE A 1 84 ? 9.431 -7.815 -3.819 1.00 90.81 84 ILE A O 1
ATOM 618 N N . ARG A 1 85 ? 10.767 -7.551 -5.594 1.00 89.06 85 ARG A N 1
ATOM 619 C CA . ARG A 1 85 ? 10.892 -8.998 -5.861 1.00 89.06 85 ARG A CA 1
ATOM 620 C C . ARG A 1 85 ? 11.623 -9.739 -4.746 1.00 89.06 85 ARG A C 1
ATOM 622 O O . ARG A 1 85 ? 11.277 -10.877 -4.441 1.00 89.06 85 ARG A O 1
ATOM 629 N N . THR A 1 86 ? 12.631 -9.107 -4.151 1.00 89.25 86 THR A N 1
ATOM 630 C CA . THR A 1 86 ? 13.445 -9.709 -3.085 1.00 89.25 86 THR A CA 1
ATOM 631 C C . THR A 1 86 ? 12.860 -9.495 -1.689 1.00 89.25 86 THR A C 1
ATOM 633 O O . THR A 1 86 ? 13.318 -10.133 -0.742 1.00 89.25 86 THR A O 1
ATOM 636 N N . ALA A 1 87 ? 11.809 -8.679 -1.543 1.00 86.88 87 ALA A N 1
ATOM 637 C CA . ALA A 1 87 ? 11.145 -8.419 -0.266 1.00 86.88 87 ALA A CA 1
ATOM 638 C C . ALA A 1 87 ? 10.648 -9.684 0.440 1.00 86.88 87 ALA A C 1
ATOM 640 O O . ALA A 1 87 ? 10.835 -9.821 1.646 1.00 86.88 87 ALA A O 1
ATOM 641 N N . ALA A 1 88 ? 10.133 -10.663 -0.308 1.00 78.69 88 ALA A N 1
ATOM 642 C CA . ALA A 1 88 ? 9.689 -11.936 0.260 1.00 78.69 88 ALA A CA 1
ATOM 643 C C . ALA A 1 88 ? 10.818 -12.742 0.939 1.00 78.69 88 ALA A C 1
ATOM 645 O O . ALA A 1 88 ? 10.541 -13.575 1.797 1.00 78.69 88 ALA A O 1
ATOM 646 N N . LEU A 1 89 ? 12.085 -12.497 0.579 1.00 82.50 89 LEU A N 1
ATOM 647 C CA . LEU A 1 89 ? 13.249 -13.154 1.190 1.00 82.50 89 LEU A CA 1
ATOM 648 C C . LEU A 1 89 ? 13.671 -12.500 2.514 1.00 82.50 89 LEU A C 1
ATOM 650 O O . LEU A 1 89 ? 14.468 -13.073 3.253 1.00 82.50 89 LEU A O 1
ATOM 654 N N . ARG A 1 90 ? 13.176 -11.290 2.799 1.00 80.88 90 ARG A N 1
ATOM 655 C CA . ARG A 1 90 ? 13.476 -10.508 4.006 1.00 80.88 90 ARG A CA 1
ATOM 656 C C . ARG A 1 90 ? 12.182 -9.901 4.569 1.00 80.88 90 ARG A C 1
ATOM 658 O O . ARG A 1 90 ? 12.022 -8.679 4.521 1.00 80.88 90 ARG A O 1
ATOM 665 N N . PRO A 1 91 ? 11.251 -10.741 5.057 1.00 70.94 91 PRO A N 1
ATOM 666 C CA . PRO A 1 91 ? 9.989 -10.276 5.628 1.00 70.94 91 PRO A CA 1
ATOM 667 C C . PRO A 1 91 ? 10.236 -9.267 6.760 1.00 70.94 91 PRO A C 1
ATOM 669 O O . PRO A 1 91 ? 11.097 -9.495 7.608 1.00 70.94 91 PRO A O 1
ATOM 672 N N . GLY A 1 92 ? 9.514 -8.141 6.753 1.00 71.00 92 GLY A N 1
ATOM 673 C CA . GLY A 1 92 ? 9.697 -7.052 7.723 1.00 71.00 92 GLY A CA 1
ATOM 674 C C . GLY A 1 92 ? 10.963 -6.201 7.532 1.00 71.00 92 GLY A C 1
ATOM 675 O O . GLY A 1 92 ? 11.265 -5.362 8.377 1.00 71.00 92 GLY A O 1
ATOM 676 N N . GLY A 1 93 ? 11.722 -6.403 6.449 1.00 83.94 93 GLY A N 1
ATOM 677 C CA . GLY A 1 93 ? 12.872 -5.565 6.105 1.00 83.94 93 GLY A CA 1
ATOM 678 C C . GLY A 1 93 ? 12.486 -4.213 5.489 1.00 83.94 93 GLY A C 1
ATOM 679 O O . GLY A 1 93 ? 11.346 -3.978 5.101 1.00 83.94 93 GLY A O 1
ATOM 680 N N . ALA A 1 94 ? 13.471 -3.331 5.305 1.00 90.12 94 ALA A N 1
ATOM 681 C CA . ALA A 1 94 ? 13.269 -1.978 4.766 1.00 90.12 94 ALA A CA 1
ATOM 682 C C . ALA A 1 94 ? 13.018 -1.915 3.242 1.00 90.12 94 ALA A C 1
ATOM 684 O O . ALA A 1 94 ? 12.975 -0.827 2.674 1.00 90.12 94 ALA A O 1
ATOM 685 N N . ASN A 1 95 ? 12.860 -3.054 2.556 1.00 92.50 95 ASN A N 1
ATOM 686 C CA . ASN A 1 95 ? 12.839 -3.109 1.090 1.00 92.50 95 ASN A CA 1
ATOM 687 C C . ASN A 1 95 ? 11.717 -2.262 0.471 1.00 92.50 95 ASN A C 1
ATOM 689 O O . ASN A 1 95 ? 11.962 -1.568 -0.511 1.00 92.50 95 ASN A O 1
ATOM 693 N N . PHE A 1 96 ? 10.512 -2.280 1.048 1.00 92.50 96 PHE A N 1
ATOM 694 C CA . PHE A 1 96 ? 9.406 -1.451 0.558 1.00 92.50 96 PHE A CA 1
ATOM 695 C C . PHE A 1 96 ? 9.593 0.037 0.877 1.00 92.50 96 PHE A C 1
ATOM 697 O O . PHE A 1 96 ? 9.227 0.872 0.056 1.00 92.50 96 PHE A O 1
ATOM 704 N N . GLY A 1 97 ? 10.214 0.374 2.014 1.00 93.31 97 GLY A N 1
ATOM 705 C CA . GLY A 1 97 ? 10.581 1.757 2.341 1.00 93.31 97 GLY A CA 1
ATOM 706 C C . GLY A 1 97 ? 11.589 2.322 1.339 1.00 93.31 97 GLY A C 1
ATOM 707 O O . GLY A 1 97 ? 11.330 3.338 0.706 1.00 93.31 97 GLY A O 1
ATOM 708 N N . LEU A 1 98 ? 12.672 1.582 1.083 1.00 95.81 98 LEU A N 1
ATOM 709 C CA . LEU A 1 98 ? 13.671 1.931 0.066 1.00 95.81 98 LEU A CA 1
ATOM 710 C C . LEU A 1 98 ? 13.069 1.993 -1.347 1.00 95.81 98 LEU A C 1
ATOM 712 O O . LEU A 1 98 ? 13.489 2.797 -2.177 1.00 95.81 98 LEU A O 1
ATOM 716 N N . ALA A 1 99 ? 12.083 1.143 -1.649 1.00 95.44 99 ALA A N 1
ATOM 717 C CA . ALA A 1 99 ? 11.374 1.192 -2.922 1.00 95.44 99 ALA A CA 1
ATOM 718 C C . ALA A 1 99 ? 10.555 2.486 -3.061 1.00 95.44 99 ALA A C 1
ATOM 720 O O . ALA A 1 99 ? 10.630 3.121 -4.109 1.00 95.44 99 ALA A O 1
ATOM 721 N N . ALA A 1 100 ? 9.833 2.903 -2.016 1.00 95.88 100 ALA A N 1
ATOM 722 C CA . ALA A 1 100 ? 9.113 4.177 -1.990 1.00 95.88 100 ALA A CA 1
ATOM 723 C C . ALA A 1 100 ? 10.065 5.379 -2.128 1.00 95.88 100 ALA A C 1
ATOM 725 O O . ALA A 1 100 ? 9.827 6.256 -2.954 1.00 95.88 100 ALA A O 1
ATOM 726 N N . GLU A 1 101 ? 11.197 5.378 -1.419 1.00 96.81 101 GLU A N 1
ATOM 727 C CA . GLU A 1 101 ? 12.232 6.413 -1.555 1.00 96.81 101 GLU A CA 1
ATOM 728 C C . GLU A 1 101 ? 12.771 6.507 -2.989 1.00 96.81 101 GLU A C 1
ATOM 730 O O . GLU A 1 101 ? 12.903 7.596 -3.550 1.00 96.81 101 GLU A O 1
ATOM 735 N N . ASN A 1 102 ? 13.034 5.365 -3.625 1.00 96.88 102 ASN A N 1
ATOM 736 C CA . ASN A 1 102 ? 13.471 5.328 -5.017 1.00 96.88 102 ASN A CA 1
ATOM 737 C C . ASN A 1 102 ? 12.378 5.803 -5.983 1.00 96.88 102 ASN A C 1
ATOM 739 O O . ASN A 1 102 ? 12.691 6.473 -6.965 1.00 96.88 102 ASN A O 1
ATOM 743 N N . LEU A 1 103 ? 11.102 5.506 -5.720 1.00 95.88 103 LEU A N 1
ATOM 744 C CA . LEU A 1 103 ? 9.990 6.050 -6.507 1.00 95.88 103 LEU A CA 1
ATOM 745 C C . LEU A 1 103 ? 9.914 7.576 -6.375 1.00 95.88 103 LEU A C 1
ATOM 747 O O . LEU A 1 103 ? 9.766 8.262 -7.385 1.00 95.88 103 LEU A O 1
ATOM 751 N N . ASN A 1 104 ? 10.127 8.124 -5.177 1.00 96.75 104 ASN A N 1
ATOM 752 C CA . ASN A 1 104 ? 10.212 9.574 -4.977 1.00 96.75 104 ASN A CA 1
ATOM 753 C C . ASN A 1 104 ? 11.350 10.197 -5.792 1.00 96.75 104 ASN A C 1
ATOM 755 O O . ASN A 1 104 ? 11.161 11.239 -6.417 1.00 96.75 104 ASN A O 1
ATOM 759 N N . GLN A 1 105 ? 12.511 9.536 -5.859 1.00 95.88 105 GLN A N 1
ATOM 760 C CA . GLN A 1 105 ? 13.615 9.972 -6.721 1.00 95.88 105 GLN A CA 1
ATOM 761 C C . GLN A 1 105 ? 13.267 9.866 -8.211 1.00 95.88 105 GLN A C 1
ATOM 763 O O . GLN A 1 105 ? 13.605 10.759 -8.984 1.00 95.88 105 GLN A O 1
ATOM 768 N N . TYR A 1 106 ? 12.584 8.796 -8.623 1.00 95.31 106 TYR A N 1
ATOM 769 C CA . TYR A 1 106 ? 12.155 8.595 -10.008 1.00 95.31 106 TYR A CA 1
ATOM 770 C C . TYR A 1 106 ? 11.205 9.709 -10.476 1.00 95.31 106 TYR A C 1
ATOM 772 O O . TYR A 1 106 ? 11.339 10.224 -11.591 1.00 95.31 106 TYR A O 1
ATOM 780 N N . PHE A 1 107 ? 10.272 10.108 -9.608 1.00 95.38 107 PHE A N 1
ATOM 781 C CA . PHE A 1 107 ? 9.273 11.133 -9.898 1.00 95.38 107 PHE A CA 1
ATOM 782 C C . PHE A 1 107 ? 9.701 12.559 -9.520 1.00 95.38 107 PHE A C 1
ATOM 784 O O . PHE A 1 107 ? 8.928 13.484 -9.756 1.00 95.38 107 PHE A O 1
ATOM 791 N N . ALA A 1 108 ? 10.919 12.779 -9.014 1.00 94.12 108 ALA A N 1
ATOM 792 C CA . ALA A 1 108 ? 11.375 14.079 -8.503 1.00 94.12 108 ALA A CA 1
ATOM 793 C C . ALA A 1 108 ? 11.222 15.244 -9.501 1.00 94.12 108 ALA A C 1
ATOM 795 O O . ALA A 1 108 ? 10.862 16.353 -9.100 1.00 94.12 108 ALA A O 1
ATOM 796 N N . ASP A 1 109 ? 11.399 14.970 -10.795 1.00 92.56 109 ASP A N 1
ATOM 797 C CA . ASP A 1 109 ? 11.294 15.960 -11.879 1.00 92.56 109 ASP A CA 1
ATOM 798 C C . ASP A 1 109 ? 9.960 15.881 -12.646 1.00 92.56 109 ASP A C 1
ATOM 800 O O . ASP A 1 109 ? 9.813 16.455 -13.721 1.00 92.56 109 ASP A O 1
ATOM 804 N N . THR A 1 110 ? 8.994 15.106 -12.147 1.00 93.56 110 THR A N 1
ATOM 805 C CA . THR A 1 110 ? 7.693 14.921 -12.807 1.00 93.56 110 THR A CA 1
ATOM 806 C C . THR A 1 110 ? 6.736 16.027 -12.390 1.00 93.56 110 THR A C 1
ATOM 808 O O . THR A 1 110 ? 6.638 16.330 -11.199 1.00 93.56 110 THR A O 1
ATOM 811 N N . ASP A 1 111 ? 6.026 16.606 -13.357 1.00 94.50 111 ASP A N 1
ATOM 812 C CA . ASP A 1 111 ? 5.018 17.635 -13.102 1.00 94.50 111 ASP A CA 1
ATOM 813 C C . ASP A 1 111 ? 3.941 17.116 -12.132 1.00 94.50 111 ASP A C 1
ATOM 815 O O . ASP A 1 111 ? 3.410 16.017 -12.306 1.00 94.50 111 ASP A O 1
ATOM 819 N N . SER A 1 112 ? 3.633 17.900 -11.097 1.00 91.06 112 SER A N 1
ATOM 820 C CA . SER A 1 112 ? 2.627 17.555 -10.093 1.00 91.06 112 SER A CA 1
ATOM 821 C C . SER A 1 112 ? 1.216 17.497 -10.677 1.00 91.06 112 SER A C 1
ATOM 823 O O . SER A 1 112 ? 0.376 16.774 -10.146 1.00 91.06 112 SER A O 1
ATOM 825 N N . THR A 1 113 ? 0.955 18.191 -11.790 1.00 94.25 113 THR A N 1
ATOM 826 C CA . THR A 1 113 ? -0.352 18.149 -12.467 1.00 94.25 113 THR A CA 1
ATOM 827 C C . THR A 1 113 ? -0.722 16.747 -12.956 1.00 94.25 113 THR A C 1
ATOM 829 O O . THR A 1 113 ? -1.904 16.428 -13.049 1.00 94.25 113 THR A O 1
ATOM 832 N N . LEU A 1 114 ? 0.269 15.877 -13.192 1.00 95.00 114 LEU A N 1
ATOM 833 C CA . LEU A 1 114 ? 0.054 14.485 -13.598 1.00 95.00 114 LEU A CA 1
ATOM 834 C C . LEU A 1 114 ? -0.502 13.599 -12.474 1.00 95.00 114 LEU A C 1
ATOM 836 O O . LEU A 1 114 ? -0.993 12.508 -12.755 1.00 95.00 114 LEU A O 1
ATOM 840 N N . PHE A 1 115 ? -0.424 14.055 -11.223 1.00 94.25 115 PHE A N 1
ATOM 841 C CA . PHE A 1 115 ? -0.948 13.356 -10.045 1.00 94.25 115 PHE A CA 1
ATOM 842 C C . PHE A 1 115 ? -2.286 13.935 -9.574 1.00 94.25 115 PHE A C 1
ATOM 844 O O . PHE A 1 115 ? -2.892 13.405 -8.646 1.00 94.25 115 PHE A O 1
ATOM 851 N N . ALA A 1 116 ? -2.759 15.013 -10.206 1.00 95.38 116 ALA A N 1
ATOM 852 C CA . ALA A 1 116 ? -4.040 15.610 -9.871 1.00 95.38 116 ALA A CA 1
ATOM 853 C C . ALA A 1 116 ? -5.188 14.651 -10.211 1.00 95.38 116 ALA A C 1
ATOM 855 O O . ALA A 1 116 ? -5.207 14.011 -11.268 1.00 95.38 116 ALA A O 1
ATOM 856 N N . LEU A 1 117 ? -6.176 14.579 -9.323 1.00 96.06 117 LEU A N 1
ATOM 857 C CA . LEU A 1 117 ? -7.402 13.841 -9.594 1.00 96.06 117 LEU A CA 1
ATOM 858 C C . LEU A 1 117 ? -8.211 14.574 -10.672 1.00 96.06 117 LEU A C 1
ATOM 860 O O . LEU A 1 117 ? -8.159 15.802 -10.785 1.00 96.06 117 LEU A O 1
ATOM 864 N N . SER A 1 118 ? -9.019 13.837 -11.444 1.00 97.25 118 SER A N 1
ATOM 865 C CA . SER A 1 118 ? -9.986 14.504 -12.322 1.00 97.25 118 SER A CA 1
ATOM 866 C C . SER A 1 118 ? -10.963 15.338 -11.479 1.00 97.25 118 SER A C 1
ATOM 868 O O . SER A 1 118 ? -11.257 14.957 -10.337 1.00 97.25 118 SER A O 1
ATOM 870 N N . PRO A 1 119 ? -11.505 16.449 -12.007 1.00 97.69 119 PRO A N 1
ATOM 871 C CA . PRO A 1 119 ? -12.447 17.284 -11.262 1.00 97.69 119 PRO A CA 1
ATOM 872 C C . PRO A 1 119 ? -13.640 16.492 -10.707 1.00 97.69 119 PRO A C 1
ATOM 874 O O . PRO A 1 119 ? -14.062 16.714 -9.572 1.00 97.69 119 PRO A O 1
ATOM 877 N N . GLU A 1 120 ? -14.141 15.524 -11.477 1.00 97.75 120 GLU A N 1
ATOM 878 C CA . GLU A 1 120 ? -15.258 14.658 -11.098 1.00 97.75 120 GLU A CA 1
ATOM 879 C C . GLU A 1 120 ? -14.874 13.723 -9.946 1.00 97.75 120 GLU A C 1
ATOM 881 O O . GLU A 1 120 ? -15.600 13.636 -8.954 1.00 97.75 120 GLU A O 1
ATOM 886 N N . ALA A 1 121 ? -13.714 13.059 -10.038 1.00 97.56 121 ALA A N 1
ATOM 887 C CA . ALA A 1 121 ? -13.223 12.162 -8.993 1.00 97.56 121 ALA A CA 1
ATOM 888 C C . ALA A 1 121 ? -12.919 12.924 -7.697 1.00 97.56 121 ALA A C 1
ATOM 890 O O . ALA A 1 121 ? -13.310 12.490 -6.613 1.00 97.56 121 ALA A O 1
ATOM 891 N N . ARG A 1 122 ? -12.283 14.094 -7.809 1.00 97.31 122 ARG A N 1
ATOM 892 C CA . ARG A 1 122 ? -11.981 14.965 -6.672 1.00 97.31 122 ARG A CA 1
ATOM 893 C C . ARG A 1 122 ? -13.256 15.434 -5.978 1.00 97.31 122 ARG A C 1
ATOM 895 O O . ARG A 1 122 ? -13.352 15.346 -4.757 1.00 97.31 122 ARG A O 1
ATOM 902 N N . SER A 1 123 ? -14.251 15.892 -6.744 1.00 98.00 123 SER A N 1
ATOM 903 C CA . SER A 1 123 ? -15.539 16.325 -6.193 1.00 98.00 123 SER A CA 1
ATOM 904 C C . SER A 1 123 ? -16.277 15.185 -5.495 1.00 98.00 123 SER A C 1
ATOM 906 O O . SER A 1 123 ? -16.851 15.407 -4.432 1.00 98.00 123 SER A O 1
ATOM 908 N N . PHE A 1 124 ? -16.255 13.978 -6.067 1.00 97.25 124 PHE A N 1
ATOM 909 C CA . PHE A 1 124 ? -16.842 12.799 -5.436 1.00 97.25 124 PHE A CA 1
ATOM 910 C C . PHE A 1 124 ? -16.145 12.457 -4.112 1.00 97.25 124 PHE A C 1
ATOM 912 O O . PHE A 1 124 ? -16.814 12.255 -3.099 1.00 97.25 124 PHE A O 1
ATOM 919 N N . LEU A 1 125 ? -14.808 12.429 -4.101 1.00 95.69 125 LEU A N 1
ATOM 920 C CA . LEU A 1 125 ? -14.024 12.064 -2.920 1.00 95.69 125 LEU A CA 1
ATOM 921 C C . LEU A 1 125 ? -14.151 13.086 -1.791 1.00 95.69 125 LEU A C 1
ATOM 923 O O . LEU A 1 125 ? -14.252 12.684 -0.639 1.00 95.69 125 LEU A O 1
ATOM 927 N N . LEU A 1 126 ? -14.244 14.382 -2.095 1.00 97.06 126 LEU A N 1
ATOM 928 C CA . LEU A 1 126 ? -14.500 15.418 -1.085 1.00 97.06 126 LEU A CA 1
ATOM 929 C C . LEU A 1 126 ? -15.878 15.299 -0.417 1.00 97.06 126 LEU A C 1
ATOM 931 O O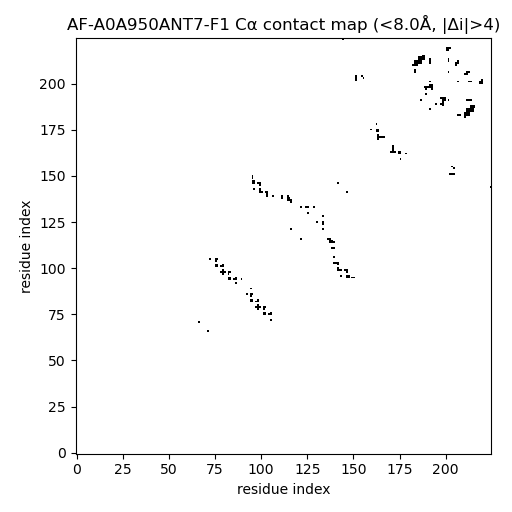 . LEU A 1 126 ? -16.076 15.825 0.673 1.00 97.06 126 LEU A O 1
ATOM 935 N N . GLY A 1 127 ? -16.832 14.603 -1.043 1.00 95.94 127 GLY A N 1
ATOM 936 C CA . GLY A 1 127 ? -18.109 14.264 -0.413 1.00 95.94 127 GLY A CA 1
ATOM 937 C C . GLY A 1 127 ? -18.015 13.123 0.606 1.00 95.94 127 GLY A C 1
ATOM 938 O O . GLY A 1 127 ? -18.975 12.901 1.339 1.00 95.94 127 GLY A O 1
ATOM 939 N N . GLN A 1 128 ? -16.893 12.393 0.639 1.00 94.50 128 GLN A N 1
ATOM 940 C CA . GLN A 1 128 ? -16.704 11.177 1.441 1.00 94.50 128 GLN A CA 1
ATOM 941 C C . GLN A 1 128 ? -15.512 11.259 2.404 1.00 94.50 128 GLN A C 1
ATOM 943 O O . GLN A 1 128 ? -15.515 10.584 3.430 1.00 94.50 128 GLN A O 1
ATOM 948 N N . LEU A 1 129 ? -14.490 12.049 2.067 1.00 92.50 129 LEU A N 1
ATOM 949 C CA . LEU A 1 129 ? -13.211 12.121 2.765 1.00 92.50 129 LEU A CA 1
ATOM 950 C C . LEU A 1 129 ? -12.862 13.571 3.132 1.00 92.50 129 LEU A C 1
ATOM 952 O O . LEU A 1 129 ? -13.224 14.498 2.400 1.00 92.50 129 LEU A O 1
ATOM 956 N N . PRO A 1 130 ? -12.104 13.789 4.222 1.00 95.31 130 PRO A N 1
ATOM 957 C CA . PRO A 1 130 ? -11.537 15.093 4.540 1.00 95.31 130 PRO A CA 1
ATOM 958 C C . PRO A 1 130 ? -10.645 15.629 3.413 1.00 95.31 130 PRO A C 1
ATOM 960 O O . PRO A 1 130 ? -9.910 14.882 2.767 1.00 95.31 130 PRO A O 1
ATOM 963 N N . GLU A 1 131 ? -10.620 16.952 3.232 1.00 95.00 131 GLU A N 1
ATOM 964 C CA . GLU A 1 131 ? -9.802 17.599 2.193 1.00 95.00 131 GLU A CA 1
ATOM 965 C C . GLU A 1 131 ? -8.308 17.257 2.307 1.00 95.00 131 GLU A C 1
ATOM 967 O O . GLU A 1 131 ? -7.633 17.075 1.294 1.00 95.00 131 GLU A O 1
ATOM 9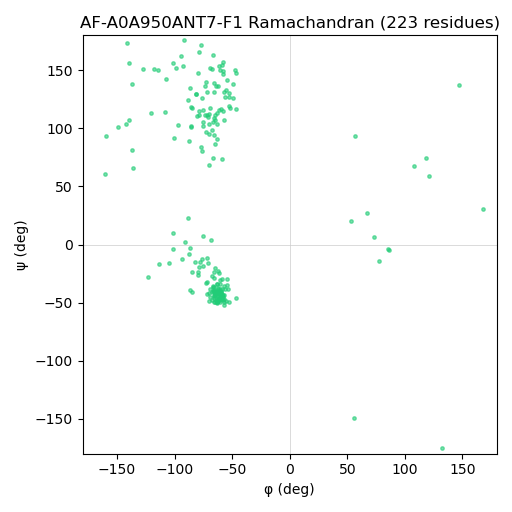72 N N . ALA A 1 132 ? -7.796 17.119 3.534 1.00 93.31 132 ALA A N 1
ATOM 973 C CA . ALA A 1 132 ? -6.409 16.737 3.779 1.00 93.31 132 ALA A CA 1
ATOM 974 C C . ALA A 1 132 ? -6.066 15.352 3.200 1.00 93.31 132 ALA A C 1
ATOM 976 O O . ALA A 1 132 ? -4.984 15.181 2.643 1.00 93.31 132 ALA A O 1
ATOM 977 N N . GLU A 1 133 ? -6.987 14.387 3.283 1.00 89.69 133 GLU A N 1
ATOM 978 C CA . GLU A 1 133 ? -6.791 13.044 2.726 1.00 89.69 133 GLU A CA 1
ATOM 979 C C . GLU A 1 133 ? -6.857 13.060 1.202 1.00 89.69 133 GLU A C 1
ATOM 981 O O . GLU A 1 133 ? -5.996 12.478 0.546 1.00 89.69 133 GLU A O 1
ATOM 986 N N . VAL A 1 134 ? -7.817 13.790 0.625 1.00 94.50 134 VAL A N 1
ATOM 987 C CA . VAL A 1 134 ? -7.916 13.948 -0.835 1.00 94.50 134 VAL A CA 1
ATOM 988 C C . VAL A 1 134 ? -6.652 14.598 -1.396 1.00 94.50 134 VAL A C 1
ATOM 990 O O . VAL A 1 134 ? -6.107 14.120 -2.387 1.00 94.50 134 VAL A O 1
ATOM 993 N N . LYS A 1 135 ? -6.121 15.624 -0.724 1.00 93.94 135 LYS A N 1
ATOM 994 C CA . LYS A 1 135 ? -4.841 16.241 -1.094 1.00 93.94 135 LYS A CA 1
ATOM 995 C C . LYS A 1 135 ? -3.668 15.264 -0.972 1.00 93.94 135 LYS A C 1
ATOM 997 O O . LYS A 1 135 ? -2.732 15.341 -1.761 1.00 93.94 135 LYS A O 1
ATOM 1002 N N . GLY A 1 136 ? -3.717 14.353 -0.001 1.00 91.62 136 GLY A N 1
ATOM 1003 C CA . GLY A 1 136 ? -2.755 13.260 0.126 1.00 91.62 136 GLY A CA 1
ATOM 1004 C C . GLY A 1 136 ? -2.777 12.314 -1.078 1.00 91.62 136 GLY A C 1
ATOM 1005 O O . GLY A 1 136 ? -1.718 11.914 -1.541 1.00 91.62 136 GLY A O 1
ATOM 1006 N N . LEU A 1 137 ? -3.955 12.019 -1.639 1.00 91.38 137 LEU A N 1
ATOM 1007 C CA . LEU A 1 137 ? -4.084 11.200 -2.856 1.00 91.38 137 LEU A CA 1
ATOM 1008 C C . LEU A 1 137 ? -3.515 11.887 -4.108 1.00 91.38 137 LEU A C 1
ATOM 1010 O O . LEU A 1 137 ? -3.102 11.207 -5.040 1.00 91.38 137 LEU A O 1
ATOM 1014 N N . GLU A 1 138 ? -3.497 13.221 -4.125 1.00 94.25 138 GLU A N 1
ATOM 1015 C CA . GLU A 1 138 ? -2.902 14.041 -5.191 1.00 94.25 138 GLU A CA 1
ATOM 1016 C C . GLU A 1 138 ? -1.395 14.285 -4.977 1.00 94.25 138 GLU A C 1
ATOM 1018 O O . GLU A 1 138 ? -0.735 14.933 -5.795 1.00 94.25 138 GLU A O 1
ATOM 1023 N N . ALA A 1 139 ? -0.830 13.804 -3.864 1.00 93.94 139 ALA A N 1
ATOM 1024 C CA . ALA A 1 139 ? 0.581 13.973 -3.569 1.00 93.94 139 ALA A CA 1
ATOM 1025 C C . ALA A 1 139 ? 1.442 13.081 -4.472 1.00 93.94 139 ALA A C 1
ATOM 1027 O O . ALA A 1 139 ? 1.158 11.912 -4.716 1.00 93.94 139 ALA A O 1
ATOM 1028 N N . ARG A 1 140 ? 2.565 13.638 -4.925 1.00 93.94 140 ARG A N 1
ATOM 1029 C CA . ARG A 1 140 ? 3.584 12.910 -5.696 1.00 93.94 140 ARG A CA 1
ATOM 1030 C C . ARG A 1 140 ? 4.441 11.980 -4.829 1.00 93.94 140 ARG A C 1
ATOM 1032 O O . ARG A 1 140 ? 5.166 11.137 -5.349 1.00 93.94 140 ARG A O 1
ATOM 1039 N N . GLU A 1 141 ? 4.433 12.206 -3.523 1.00 94.88 141 GLU A N 1
ATOM 1040 C CA . GLU A 1 141 ? 5.333 11.554 -2.584 1.00 94.88 141 GLU A CA 1
ATOM 1041 C C . GLU A 1 141 ? 4.749 10.232 -2.084 1.00 94.88 141 GLU A C 1
ATOM 1043 O O . GLU A 1 141 ? 3.671 10.191 -1.501 1.00 94.88 141 GLU A O 1
ATOM 1048 N N . PHE A 1 142 ? 5.516 9.164 -2.266 1.00 94.25 142 PHE A N 1
ATOM 1049 C CA . PHE A 1 142 ? 5.314 7.880 -1.625 1.00 94.25 142 PHE A CA 1
ATOM 1050 C C . PHE A 1 142 ? 5.837 7.953 -0.195 1.00 94.25 142 PHE A C 1
ATOM 1052 O O . PHE A 1 142 ? 7.036 8.100 0.056 1.00 94.25 142 PHE A O 1
ATOM 1059 N N . THR A 1 143 ? 4.923 7.822 0.746 1.00 92.75 143 THR A N 1
ATOM 1060 C CA . THR A 1 143 ? 5.184 7.818 2.178 1.00 92.75 143 THR A CA 1
ATOM 1061 C C . THR A 1 143 ? 5.414 6.393 2.695 1.00 92.75 143 THR A C 1
ATOM 1063 O O . THR A 1 143 ? 5.248 5.393 1.988 1.00 92.75 143 THR A O 1
ATOM 1066 N N . LEU A 1 144 ? 5.741 6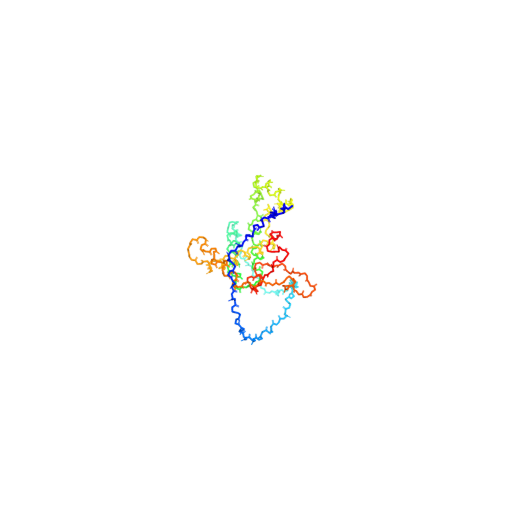.262 3.986 1.00 87.62 144 LEU A N 1
ATOM 1067 C CA . LEU A 1 144 ? 5.805 4.951 4.643 1.00 87.62 144 LEU A CA 1
ATOM 1068 C C . LEU A 1 144 ? 4.463 4.196 4.580 1.00 87.62 144 LEU A C 1
ATOM 1070 O O . LEU A 1 144 ? 4.447 2.964 4.556 1.00 87.62 144 LEU A O 1
ATOM 1074 N N . ARG A 1 145 ? 3.341 4.923 4.545 1.00 84.19 145 ARG A N 1
ATOM 1075 C CA . ARG A 1 145 ? 2.006 4.345 4.354 1.00 84.19 145 ARG A CA 1
ATOM 1076 C C . ARG A 1 145 ? 1.920 3.631 3.005 1.00 84.19 145 ARG A C 1
ATOM 1078 O O . ARG A 1 145 ? 1.483 2.484 2.965 1.00 84.19 145 ARG A O 1
ATOM 1085 N N . ASP A 1 146 ? 2.404 4.253 1.934 1.00 89.44 146 ASP A N 1
ATOM 1086 C CA . ASP A 1 146 ? 2.388 3.669 0.589 1.00 89.44 146 ASP A CA 1
ATOM 1087 C C . ASP A 1 146 ? 3.301 2.446 0.493 1.00 89.44 146 ASP A C 1
ATOM 1089 O O . ASP A 1 146 ? 2.915 1.418 -0.063 1.00 89.44 146 ASP A O 1
ATOM 1093 N N . ALA A 1 147 ? 4.480 2.505 1.121 1.00 90.25 147 ALA A N 1
ATOM 1094 C CA . ALA A 1 147 ? 5.381 1.358 1.224 1.00 90.25 147 ALA A CA 1
ATOM 1095 C C . ALA A 1 147 ? 4.702 0.146 1.890 1.00 90.25 147 ALA A C 1
ATOM 1097 O O . ALA A 1 147 ? 4.774 -0.970 1.372 1.00 90.25 147 ALA A O 1
ATOM 1098 N N . ARG A 1 148 ? 4.004 0.361 3.013 1.00 85.38 148 ARG A N 1
ATOM 1099 C CA . ARG A 1 148 ? 3.244 -0.696 3.707 1.00 85.38 148 ARG A CA 1
ATOM 1100 C C . ARG A 1 148 ? 2.076 -1.206 2.863 1.00 85.38 148 ARG A C 1
ATOM 1102 O O . ARG A 1 148 ? 1.841 -2.408 2.808 1.00 85.38 148 ARG A O 1
ATOM 1109 N N . HIS A 1 149 ? 1.386 -0.320 2.151 1.00 85.25 149 HIS A N 1
ATOM 1110 C CA . HIS A 1 149 ? 0.302 -0.720 1.259 1.00 85.25 149 HIS A CA 1
ATOM 1111 C C . HIS A 1 149 ? 0.793 -1.598 0.093 1.00 85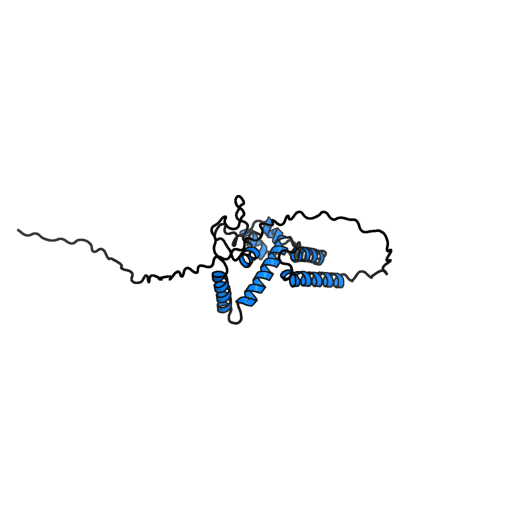.25 149 HIS A C 1
ATOM 1113 O O . HIS A 1 149 ? 0.156 -2.597 -0.253 1.00 85.25 149 HIS A O 1
ATOM 1119 N N . LEU A 1 150 ? 1.949 -1.265 -0.490 1.00 87.25 150 LEU A N 1
ATOM 1120 C CA . LEU A 1 150 ? 2.604 -2.081 -1.514 1.00 87.25 150 LEU A CA 1
ATOM 1121 C C . LEU A 1 150 ? 3.011 -3.458 -0.971 1.00 87.25 150 LEU A C 1
ATOM 1123 O O . LEU A 1 150 ? 2.826 -4.462 -1.664 1.00 87.25 150 LEU A O 1
ATOM 1127 N N . GLU A 1 151 ? 3.522 -3.514 0.263 1.00 86.81 151 GLU A N 1
ATOM 1128 C CA . GLU A 1 151 ? 3.833 -4.767 0.961 1.00 86.81 151 GLU A CA 1
ATOM 1129 C C . GLU A 1 151 ? 2.595 -5.664 1.079 1.00 86.81 151 GLU A C 1
ATOM 1131 O O . GLU A 1 151 ? 2.617 -6.819 0.634 1.00 86.81 151 GLU A O 1
ATOM 1136 N N . ASP A 1 152 ? 1.490 -5.115 1.585 1.00 83.88 152 ASP A N 1
ATOM 1137 C CA . ASP A 1 152 ? 0.231 -5.842 1.748 1.00 83.88 152 ASP A CA 1
ATOM 1138 C C . ASP A 1 152 ? -0.330 -6.320 0.397 1.00 83.88 152 ASP A C 1
ATOM 1140 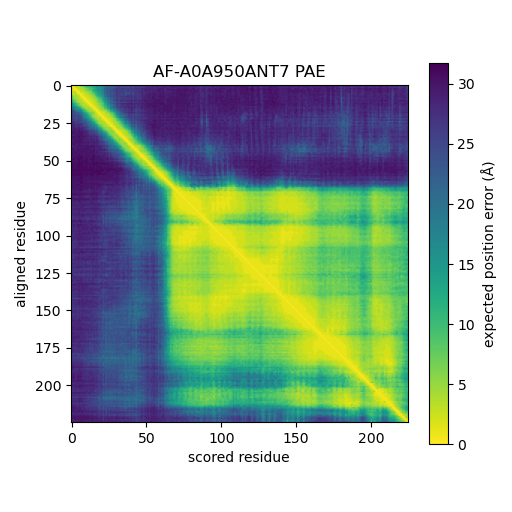O O . ASP A 1 152 ? -0.703 -7.488 0.253 1.00 83.88 152 ASP A O 1
ATOM 1144 N N . CYS A 1 153 ? -0.325 -5.467 -0.634 1.00 85.94 153 CYS A N 1
ATOM 1145 C CA . CYS A 1 153 ? -0.765 -5.832 -1.985 1.00 85.94 153 CYS A CA 1
ATOM 1146 C C . CYS A 1 153 ? 0.034 -7.008 -2.562 1.00 85.94 153 CYS A C 1
ATOM 1148 O O . CYS A 1 153 ? -0.534 -7.931 -3.161 1.00 85.94 153 CYS A O 1
ATOM 1150 N N . MET A 1 154 ? 1.355 -7.002 -2.381 1.00 85.88 154 MET A N 1
ATOM 1151 C CA . MET A 1 154 ? 2.223 -8.070 -2.874 1.00 85.88 154 MET A CA 1
ATOM 1152 C C . MET A 1 154 ? 2.015 -9.380 -2.114 1.00 85.88 154 MET A C 1
ATOM 1154 O O . MET A 1 154 ? 1.995 -10.457 -2.731 1.00 85.88 154 MET A O 1
ATOM 1158 N N . LEU A 1 155 ? 1.799 -9.302 -0.801 1.00 82.88 155 LEU A N 1
ATOM 1159 C CA . LEU A 1 155 ? 1.454 -10.459 0.014 1.00 82.88 155 LEU A CA 1
ATOM 1160 C C . LEU A 1 155 ? 0.113 -11.060 -0.428 1.00 82.88 155 LEU A C 1
ATOM 1162 O O . LEU A 1 155 ? 0.035 -12.260 -0.713 1.00 82.88 155 LEU A O 1
ATOM 1166 N N . TYR A 1 156 ? -0.916 -10.223 -0.573 1.00 84.31 156 TYR A N 1
ATOM 1167 C CA . TYR A 1 156 ? -2.235 -10.643 -1.037 1.00 84.31 156 TYR A CA 1
ATOM 1168 C C . TYR A 1 156 ? -2.186 -11.301 -2.402 1.00 84.31 156 TYR A C 1
ATOM 1170 O O . TYR A 1 156 ? -2.730 -12.391 -2.577 1.00 84.31 156 TYR A O 1
ATOM 1178 N N . ARG A 1 157 ? -1.494 -10.683 -3.362 1.00 86.38 157 ARG A N 1
ATOM 1179 C CA . ARG A 1 157 ? -1.335 -11.243 -4.704 1.00 86.38 157 ARG A CA 1
ATOM 1180 C C . ARG A 1 157 ? -0.704 -12.629 -4.651 1.00 86.38 157 ARG A C 1
ATOM 1182 O O . ARG A 1 157 ? -1.160 -13.529 -5.356 1.00 86.38 157 ARG A O 1
ATOM 1189 N N . THR A 1 158 ? 0.323 -12.812 -3.828 1.00 85.62 158 THR A N 1
ATOM 1190 C CA . THR A 1 158 ? 1.039 -14.088 -3.709 1.00 85.62 158 THR A CA 1
ATOM 1191 C C . THR A 1 158 ? 0.129 -15.186 -3.163 1.00 85.62 158 THR A C 1
ATOM 1193 O O . THR A 1 158 ? 0.035 -16.265 -3.755 1.00 85.62 158 THR A O 1
ATOM 1196 N N . ILE A 1 159 ? -0.598 -14.902 -2.080 1.00 85.50 159 ILE A N 1
ATOM 1197 C CA . ILE A 1 159 ? -1.530 -15.857 -1.469 1.00 85.50 159 ILE A CA 1
ATOM 1198 C C . ILE A 1 159 ? -2.693 -16.145 -2.410 1.00 85.50 159 ILE A C 1
ATOM 1200 O O . ILE A 1 159 ? -2.968 -17.308 -2.696 1.00 85.50 159 ILE A O 1
ATOM 1204 N N . ALA A 1 160 ? -3.332 -15.108 -2.953 1.00 87.69 160 ALA A N 1
ATOM 1205 C CA . ALA A 1 160 ? -4.449 -15.257 -3.873 1.00 87.69 160 ALA A CA 1
ATOM 1206 C C . ALA A 1 160 ? -4.045 -16.071 -5.105 1.00 87.69 160 ALA A C 1
ATOM 1208 O O . ALA A 1 160 ? -4.759 -16.990 -5.478 1.00 87.69 160 ALA A O 1
ATOM 1209 N N . THR A 1 161 ? -2.874 -15.822 -5.698 1.00 88.88 161 THR A N 1
ATOM 1210 C CA . THR A 1 161 ? -2.398 -16.596 -6.859 1.00 88.88 161 THR A CA 1
ATOM 1211 C C . THR A 1 161 ? -2.192 -18.069 -6.508 1.00 88.88 161 THR A C 1
ATOM 1213 O O . THR A 1 161 ? -2.580 -18.948 -7.276 1.00 88.88 161 THR A O 1
ATOM 1216 N N . ARG A 1 162 ? -1.625 -18.355 -5.332 1.00 90.50 162 ARG A N 1
ATOM 1217 C CA . ARG A 1 162 ? -1.372 -19.728 -4.881 1.00 90.50 162 ARG A CA 1
ATOM 1218 C C . ARG A 1 162 ? -2.655 -20.481 -4.527 1.00 90.50 162 ARG A C 1
ATOM 1220 O O . ARG A 1 162 ? -2.776 -21.660 -4.842 1.00 90.50 162 ARG A O 1
ATOM 1227 N N . VAL A 1 163 ? -3.586 -19.818 -3.848 1.00 93.25 163 VAL A N 1
ATOM 1228 C CA . VAL A 1 163 ? -4.800 -20.429 -3.288 1.00 93.25 163 VAL A CA 1
ATOM 1229 C C . VAL A 1 163 ? -5.933 -20.479 -4.309 1.00 93.25 163 VAL A C 1
ATOM 1231 O O . VAL A 1 163 ? -6.668 -21.465 -4.374 1.00 93.25 163 VAL A O 1
ATOM 1234 N N . ALA A 1 164 ? -6.087 -19.430 -5.117 1.00 92.75 164 ALA A N 1
ATOM 1235 C CA . ALA A 1 164 ? -7.192 -19.330 -6.056 1.00 92.75 164 ALA A CA 1
ATOM 1236 C C . ALA A 1 164 ? -7.113 -20.388 -7.155 1.00 92.75 164 ALA A C 1
ATOM 1238 O O . ALA A 1 164 ? -8.164 -20.776 -7.651 1.00 92.75 164 ALA A O 1
ATOM 1239 N N . GLY A 1 165 ? -5.927 -20.864 -7.548 1.00 91.19 165 GLY A N 1
ATOM 1240 C CA . GLY A 1 165 ? -5.784 -21.821 -8.650 1.00 91.19 165 GLY A CA 1
ATOM 1241 C C . GLY A 1 165 ? -6.418 -21.322 -9.960 1.00 91.19 165 GLY A C 1
ATOM 1242 O O . GLY A 1 165 ? -6.485 -20.118 -10.214 1.00 91.19 165 GLY A O 1
ATOM 1243 N N . THR A 1 166 ? -6.907 -22.247 -10.789 1.00 92.56 166 THR A N 1
ATOM 1244 C CA . THR A 1 166 ? -7.542 -21.964 -12.091 1.00 92.56 166 THR A CA 1
ATOM 1245 C C . THR A 1 166 ? -9.074 -22.033 -12.021 1.00 92.56 166 THR A C 1
ATOM 1247 O O . THR A 1 166 ? -9.637 -22.694 -11.148 1.00 92.56 166 THR A O 1
ATOM 1250 N N . GLY A 1 167 ? -9.776 -21.350 -12.929 1.00 93.12 167 GLY A N 1
ATOM 1251 C CA . GLY A 1 167 ? -11.245 -21.350 -13.018 1.00 93.12 167 GLY A CA 1
ATOM 1252 C C . GLY A 1 167 ? -11.830 -19.944 -13.144 1.00 93.12 167 GLY A C 1
ATOM 1253 O O . GLY A 1 167 ? -11.079 -18.976 -13.244 1.00 93.12 167 GLY A O 1
ATOM 1254 N N . ASP A 1 168 ? -13.159 -19.847 -13.131 1.00 96.50 168 ASP A N 1
ATOM 1255 C CA . ASP A 1 168 ? -13.872 -18.567 -13.123 1.00 96.50 168 ASP A CA 1
ATOM 1256 C C . ASP A 1 168 ? -13.647 -17.787 -11.814 1.00 96.50 168 ASP A C 1
ATOM 1258 O O . ASP A 1 168 ? -13.215 -18.341 -10.795 1.00 96.50 168 ASP A O 1
ATOM 1262 N N . ASP A 1 169 ? -13.947 -16.489 -11.839 1.00 94.25 169 ASP A N 1
ATOM 1263 C CA . ASP A 1 169 ? -13.676 -15.592 -10.716 1.00 94.25 169 ASP A CA 1
ATOM 1264 C C . ASP A 1 169 ? -14.443 -15.957 -9.445 1.00 94.25 169 ASP A C 1
ATOM 1266 O O . ASP A 1 169 ? -13.882 -15.844 -8.354 1.00 94.25 169 ASP A O 1
ATOM 1270 N N . LEU A 1 170 ? -15.672 -16.469 -9.554 1.00 95.88 170 LEU A N 1
ATOM 1271 C CA . LEU A 1 170 ? -16.451 -16.881 -8.388 1.00 95.88 170 LEU A CA 1
ATOM 1272 C C . LEU A 1 170 ? -15.834 -18.121 -7.732 1.00 95.88 170 LEU A C 1
ATOM 1274 O O . LEU A 1 170 ? -15.648 -18.157 -6.514 1.00 95.88 170 LEU A O 1
ATOM 1278 N N . SER A 1 171 ? -15.455 -19.120 -8.529 1.00 96.38 171 SER A N 1
ATOM 1279 C CA . SER A 1 171 ? -14.760 -20.320 -8.051 1.00 96.38 171 SER A CA 1
ATOM 1280 C C . SER A 1 171 ? -13.417 -19.983 -7.395 1.00 96.38 171 SER A C 1
ATOM 1282 O O . SER A 1 171 ? -13.067 -20.539 -6.348 1.00 96.38 171 SER A O 1
ATOM 1284 N N . ARG A 1 172 ? -12.665 -19.052 -7.990 1.00 94.75 172 ARG A N 1
ATOM 1285 C CA . ARG A 1 172 ? -11.391 -18.548 -7.460 1.00 94.75 172 ARG A CA 1
ATOM 1286 C C . ARG A 1 172 ? -11.586 -17.810 -6.138 1.00 94.75 172 ARG A C 1
ATOM 1288 O O . ARG A 1 172 ? -10.907 -18.135 -5.164 1.00 94.75 172 ARG A O 1
ATOM 1295 N N . ALA A 1 173 ? -12.539 -16.881 -6.082 1.00 93.19 173 ALA A N 1
ATOM 1296 C CA . ALA A 1 173 ? -12.874 -16.129 -4.877 1.00 93.19 173 ALA A CA 1
ATOM 1297 C C . ALA A 1 173 ? -13.326 -17.055 -3.741 1.00 93.19 173 ALA A C 1
ATOM 1299 O O . ALA A 1 173 ? -12.851 -16.925 -2.613 1.00 93.19 173 ALA A O 1
ATOM 1300 N N . ARG A 1 174 ? -14.162 -18.056 -4.046 1.00 96.25 174 ARG A N 1
ATOM 1301 C CA . ARG A 1 174 ? -14.614 -19.051 -3.068 1.00 96.25 174 ARG A CA 1
ATOM 1302 C C . ARG A 1 174 ? -13.455 -19.828 -2.453 1.00 96.25 174 ARG A C 1
ATOM 1304 O O . ARG A 1 174 ? -13.438 -20.014 -1.245 1.00 96.25 174 ARG A O 1
ATOM 1311 N N . ARG A 1 175 ? -12.462 -20.244 -3.246 1.00 95.88 175 ARG A N 1
ATOM 1312 C CA . ARG A 1 175 ? -11.280 -20.946 -2.714 1.00 95.88 175 ARG A CA 1
ATOM 1313 C C . ARG A 1 175 ? -10.426 -20.064 -1.812 1.00 95.88 175 ARG A C 1
ATOM 1315 O O . ARG A 1 175 ? -9.953 -20.542 -0.785 1.00 95.88 175 ARG A O 1
ATOM 1322 N N . VAL A 1 176 ? -10.243 -18.793 -2.173 1.00 92.38 176 VAL A N 1
ATOM 1323 C CA . VAL A 1 176 ? -9.539 -17.826 -1.316 1.00 92.38 176 VAL A CA 1
ATOM 1324 C C . VAL A 1 176 ? -10.285 -17.647 0.005 1.00 92.38 176 VAL A C 1
ATOM 1326 O O . VAL A 1 176 ? -9.671 -17.747 1.064 1.00 92.38 176 VAL A O 1
ATOM 1329 N N . PHE A 1 177 ? -11.606 -17.474 -0.047 1.00 91.81 177 PHE A N 1
ATOM 1330 C CA . PHE A 1 177 ? -12.445 -17.367 1.143 1.00 91.81 177 PHE A CA 1
ATOM 1331 C C . PHE A 1 177 ? -12.384 -18.629 2.017 1.00 91.81 177 PHE A C 1
ATOM 1333 O O . PHE A 1 177 ? -12.109 -18.539 3.212 1.00 91.81 177 PHE A O 1
ATOM 1340 N N . ASP A 1 178 ? -12.554 -19.814 1.425 1.00 95.38 178 ASP A N 1
ATOM 1341 C CA . ASP A 1 178 ? -12.478 -21.095 2.134 1.00 95.38 178 ASP A CA 1
ATOM 1342 C C . ASP A 1 178 ? -11.111 -21.291 2.802 1.00 95.38 178 ASP A C 1
ATOM 1344 O O . ASP A 1 178 ? -11.024 -21.818 3.913 1.00 95.38 178 ASP A O 1
ATOM 1348 N N . TRP A 1 179 ? -10.031 -20.869 2.141 1.00 94.06 179 TRP A N 1
ATOM 1349 C CA . TRP A 1 179 ? -8.696 -20.887 2.726 1.00 94.06 179 TRP A CA 1
ATOM 1350 C C . TRP A 1 179 ? -8.590 -19.914 3.900 1.00 94.06 179 TRP A C 1
ATOM 1352 O O . TRP A 1 179 ? -8.115 -20.325 4.956 1.00 94.06 179 TRP A O 1
ATOM 1362 N N . MET A 1 180 ? -9.073 -18.675 3.769 1.00 89.88 180 MET A N 1
ATOM 1363 C CA . MET A 1 180 ? -9.057 -17.706 4.870 1.00 89.88 180 MET A CA 1
ATOM 1364 C C . MET A 1 180 ? -9.788 -18.253 6.099 1.00 89.88 180 MET A C 1
ATOM 1366 O O . MET A 1 180 ? -9.208 -18.291 7.177 1.00 89.88 180 MET A O 1
ATOM 1370 N N . VAL A 1 181 ? -11.005 -18.780 5.935 1.00 90.75 181 VAL A N 1
ATOM 1371 C CA . VAL A 1 181 ? -11.807 -19.343 7.040 1.00 90.75 181 VAL A CA 1
ATOM 1372 C C . VAL A 1 181 ? -11.110 -20.519 7.737 1.00 90.75 181 VAL A C 1
ATOM 1374 O O . VAL A 1 181 ? -11.312 -20.747 8.927 1.00 90.75 181 VAL A O 1
ATOM 1377 N N . ARG A 1 182 ? -10.292 -21.292 7.013 1.00 93.25 182 ARG A N 1
ATOM 1378 C CA . ARG A 1 182 ? -9.569 -22.445 7.577 1.00 93.25 182 ARG A CA 1
ATOM 1379 C C . ARG A 1 182 ? -8.245 -22.083 8.241 1.00 93.25 182 ARG A C 1
ATOM 1381 O O . ARG A 1 182 ? -7.770 -22.875 9.047 1.00 93.25 182 ARG A O 1
ATOM 1388 N N . ASN A 1 183 ? -7.636 -20.960 7.867 1.00 90.50 183 ASN A N 1
ATOM 1389 C CA . ASN A 1 183 ? -6.277 -20.604 8.289 1.00 90.50 183 ASN A CA 1
ATOM 1390 C C . ASN A 1 183 ? -6.229 -19.378 9.207 1.00 90.50 183 ASN A C 1
ATOM 1392 O O . ASN A 1 183 ? -5.214 -19.170 9.864 1.00 90.50 183 ASN A O 1
ATOM 1396 N N . ILE A 1 184 ? -7.297 -18.580 9.265 1.00 89.38 184 ILE A N 1
ATOM 1397 C CA . ILE A 1 184 ? -7.386 -17.401 10.122 1.00 89.38 184 ILE A CA 1
ATOM 1398 C C . ILE A 1 184 ? -8.352 -17.688 11.269 1.00 89.38 184 ILE A C 1
ATOM 1400 O O . ILE A 1 184 ? -9.553 -17.865 11.069 1.00 89.38 184 ILE A O 1
ATOM 1404 N N . GLN A 1 185 ? -7.820 -17.722 12.485 1.00 88.50 185 GLN A N 1
ATOM 1405 C CA . GLN A 1 185 ? -8.584 -17.839 13.713 1.00 88.50 185 GLN A CA 1
ATOM 1406 C C . GLN A 1 185 ? -9.134 -16.473 14.127 1.00 88.50 185 GLN A C 1
ATOM 1408 O O . GLN A 1 185 ? -8.392 -15.501 14.255 1.00 88.50 185 GLN A O 1
ATOM 1413 N N . LEU A 1 186 ? -10.434 -16.411 14.403 1.00 86.81 186 LEU A N 1
ATOM 1414 C CA . LEU A 1 186 ? -11.024 -15.253 15.065 1.00 86.81 186 LEU A CA 1
ATOM 1415 C C . LEU A 1 186 ? -10.683 -15.298 16.557 1.00 86.81 186 LEU A C 1
ATOM 1417 O O . LEU A 1 186 ? -10.915 -16.312 17.223 1.00 86.81 186 LEU A O 1
ATOM 1421 N N . VAL A 1 187 ? -10.098 -14.218 17.067 1.00 84.81 187 VAL A N 1
ATOM 1422 C CA . VAL A 1 187 ? -9.721 -14.056 18.473 1.00 84.81 187 VAL A CA 1
ATOM 1423 C C . VAL A 1 187 ? -10.486 -12.888 19.098 1.00 84.81 187 VAL A C 1
ATOM 1425 O O . VAL A 1 187 ? -10.828 -11.942 18.385 1.00 84.81 187 VAL A O 1
ATOM 1428 N N . PRO A 1 188 ? -10.749 -12.918 20.419 1.00 82.94 188 PRO A N 1
ATOM 1429 C CA . PRO A 1 188 ? -11.387 -11.800 21.106 1.00 82.94 188 PRO A CA 1
ATOM 1430 C C . PRO A 1 188 ? -10.569 -10.512 20.973 1.00 82.94 188 PRO A C 1
ATOM 1432 O O . PRO A 1 188 ? -9.339 -10.549 20.858 1.00 82.94 188 PRO A O 1
ATOM 1435 N N . ALA A 1 189 ? -11.224 -9.362 21.066 1.00 77.50 189 ALA A N 1
ATOM 1436 C CA . ALA A 1 189 ? -10.521 -8.089 21.095 1.00 77.50 189 ALA A CA 1
ATOM 1437 C C . ALA A 1 189 ? -9.587 -7.949 22.298 1.00 77.50 189 ALA A C 1
ATOM 1439 O O . ALA A 1 189 ? -9.751 -8.600 23.327 1.00 77.50 189 ALA A O 1
ATOM 1440 N N . GLY A 1 190 ? -8.554 -7.130 22.130 1.00 75.06 190 GLY A N 1
ATOM 1441 C CA . GLY A 1 190 ? -7.432 -7.022 23.057 1.00 75.06 190 GLY A CA 1
ATOM 1442 C C . GLY A 1 190 ? -6.422 -8.170 22.943 1.00 75.06 190 GLY A C 1
ATOM 1443 O O . GLY A 1 190 ? -5.303 -8.026 23.423 1.00 75.06 190 GLY A O 1
ATOM 1444 N N . SER A 1 191 ? -6.753 -9.284 22.274 1.00 78.62 191 SER A N 1
ATOM 1445 C CA . SER A 1 191 ? -5.895 -10.484 22.258 1.00 78.62 191 SER A CA 1
ATOM 1446 C C . SER A 1 191 ? -4.690 -10.394 21.318 1.00 78.62 191 SER A C 1
ATOM 1448 O O . SER A 1 191 ? -3.793 -11.228 21.411 1.00 78.62 191 SER A O 1
ATOM 1450 N N . LEU A 1 192 ? -4.660 -9.431 20.385 1.00 75.25 192 LEU A N 1
ATOM 1451 C CA . LEU A 1 192 ? -3.527 -9.267 19.455 1.00 75.25 192 LEU A CA 1
ATOM 1452 C C . LEU A 1 192 ? -2.471 -8.268 19.954 1.00 75.25 192 LEU A C 1
ATOM 1454 O O . LEU A 1 192 ? -1.387 -8.194 19.369 1.00 75.25 192 LEU A O 1
ATOM 1458 N N . GLY A 1 193 ? -2.789 -7.492 20.994 1.00 72.12 193 GLY A N 1
ATOM 1459 C CA . GLY A 1 193 ? -1.877 -6.550 21.643 1.00 72.12 193 GLY A CA 1
ATOM 1460 C C . GLY A 1 193 ? -1.181 -7.164 22.858 1.00 72.12 193 GLY A C 1
ATOM 1461 O O . GLY A 1 193 ? -1.620 -8.175 23.404 1.00 72.12 193 GLY A O 1
ATOM 1462 N N . ALA A 1 194 ? -0.084 -6.546 23.302 1.00 72.31 194 ALA A N 1
ATOM 1463 C CA . ALA A 1 194 ? 0.483 -6.881 24.605 1.00 72.31 194 ALA A CA 1
ATOM 1464 C C . ALA A 1 194 ? -0.476 -6.428 25.727 1.00 72.31 194 ALA A C 1
ATOM 1466 O O . ALA A 1 194 ? -1.183 -5.431 25.547 1.00 72.31 194 ALA A O 1
ATOM 1467 N N . PRO A 1 195 ? -0.490 -7.099 26.894 1.00 73.38 195 PRO A N 1
ATOM 1468 C CA . PRO A 1 195 ? -1.326 -6.684 28.017 1.00 73.38 195 PRO A CA 1
ATOM 1469 C C . PRO A 1 195 ? -1.107 -5.207 28.375 1.00 73.38 195 PRO A C 1
ATOM 1471 O O . PRO A 1 195 ? 0.025 -4.780 28.592 1.00 73.38 195 PRO A O 1
ATOM 1474 N N . GLY A 1 196 ? -2.191 -4.429 28.436 1.00 74.50 196 GLY A N 1
ATOM 1475 C CA . GLY A 1 196 ? -2.154 -2.997 28.764 1.00 74.50 196 GLY A CA 1
ATOM 1476 C C . GLY A 1 196 ? -1.885 -2.055 27.584 1.00 74.50 196 GLY A C 1
ATOM 1477 O O . GLY A 1 196 ? -1.957 -0.842 27.766 1.00 74.50 196 GLY A O 1
ATOM 1478 N N . LEU A 1 197 ? -1.623 -2.580 26.382 1.00 69.56 197 LEU A N 1
ATOM 1479 C CA . LEU A 1 197 ? -1.603 -1.794 25.148 1.00 69.56 197 LEU A CA 1
ATOM 1480 C C . LEU A 1 197 ? -2.934 -1.944 24.404 1.00 69.56 197 LEU A C 1
ATOM 1482 O O . LEU A 1 197 ? -3.611 -2.967 24.511 1.00 69.56 197 LEU A O 1
ATOM 1486 N N . GLY A 1 198 ? -3.307 -0.918 23.636 1.00 67.25 198 GLY A N 1
ATOM 1487 C CA . GLY A 1 198 ? -4.450 -1.004 22.730 1.00 67.25 198 GLY A CA 1
ATOM 1488 C C . GLY A 1 198 ? -4.283 -2.141 21.717 1.00 67.25 198 GLY A C 1
ATOM 1489 O O . GLY A 1 198 ? -3.166 -2.574 21.420 1.00 67.25 198 GLY A O 1
ATOM 1490 N N . GLN A 1 199 ? -5.405 -2.623 21.178 1.00 67.50 199 GLN A N 1
ATOM 1491 C CA . GLN A 1 199 ? -5.413 -3.594 20.085 1.00 67.50 199 GLN A CA 1
ATOM 1492 C C . GLN A 1 199 ? -4.526 -3.072 18.945 1.00 67.50 199 GLN A C 1
ATOM 1494 O O . GLN A 1 199 ? -4.809 -2.025 18.366 1.00 67.50 199 GLN A O 1
ATOM 1499 N N . ALA A 1 200 ? -3.452 -3.794 18.617 1.00 62.16 200 ALA A N 1
ATOM 1500 C CA . ALA A 1 200 ? -2.637 -3.447 17.459 1.00 62.16 200 ALA A CA 1
ATOM 1501 C C . ALA A 1 200 ? -3.497 -3.550 16.190 1.00 62.16 200 ALA A C 1
ATOM 1503 O O . ALA A 1 200 ? -4.241 -4.524 16.033 1.00 62.16 200 ALA A O 1
ATOM 1504 N N . GLN A 1 201 ? -3.386 -2.568 15.288 1.00 63.03 201 GLN A N 1
ATOM 1505 C CA . GLN A 1 201 ? -4.036 -2.626 13.979 1.00 63.03 201 GLN A CA 1
ATOM 1506 C C . GLN A 1 201 ? -3.644 -3.943 13.303 1.00 63.03 201 GLN A C 1
ATOM 1508 O O . GLN A 1 201 ? -2.461 -4.223 13.090 1.00 63.03 201 GLN A O 1
ATOM 1513 N N . ALA A 1 202 ? -4.639 -4.781 13.016 1.00 66.31 202 ALA A N 1
ATOM 1514 C CA . ALA A 1 202 ? -4.422 -6.085 12.413 1.00 66.31 202 ALA A CA 1
ATOM 1515 C C . ALA A 1 202 ? -4.133 -5.892 10.923 1.00 66.31 202 ALA A C 1
ATOM 1517 O O . ALA A 1 202 ? -5.024 -6.020 10.083 1.00 66.31 202 ALA A O 1
ATOM 1518 N N . ARG A 1 203 ? -2.886 -5.534 10.596 1.00 70.38 203 ARG A N 1
ATOM 1519 C CA . ARG A 1 203 ? -2.466 -5.407 9.203 1.00 70.38 203 ARG A CA 1
ATOM 1520 C C . ARG A 1 203 ? -2.688 -6.735 8.485 1.00 70.38 203 ARG A C 1
ATOM 1522 O O . ARG A 1 203 ? -2.532 -7.794 9.101 1.00 70.38 203 ARG A O 1
ATOM 1529 N N . PRO A 1 204 ? -2.967 -6.707 7.180 1.00 73.69 204 PRO A N 1
ATOM 1530 C CA . PRO A 1 204 ? -3.040 -7.908 6.366 1.00 73.69 204 PRO A CA 1
ATOM 1531 C C . PRO A 1 204 ? -1.871 -8.862 6.575 1.00 73.69 204 PRO A C 1
ATOM 1533 O O . PRO A 1 204 ? -2.073 -10.055 6.794 1.00 73.69 204 PRO A O 1
ATOM 1536 N N . TYR A 1 205 ? -0.658 -8.310 6.580 1.00 70.50 205 TYR A N 1
ATOM 1537 C CA . TYR A 1 205 ? 0.565 -9.027 6.898 1.00 70.50 205 TYR A CA 1
ATOM 1538 C C . TYR A 1 205 ? 0.498 -9.769 8.238 1.00 70.50 205 TYR A C 1
ATOM 1540 O O . TYR A 1 205 ? 0.782 -10.965 8.307 1.00 70.50 205 TYR A O 1
ATOM 1548 N N . ASP A 1 206 ? 0.065 -9.084 9.295 1.00 70.88 206 ASP A N 1
ATOM 1549 C CA . ASP A 1 206 ? -0.046 -9.651 10.636 1.00 70.88 206 ASP A CA 1
ATOM 1550 C C . ASP A 1 206 ? -1.134 -10.731 10.707 1.00 70.88 206 ASP A C 1
ATOM 1552 O O . ASP A 1 206 ? -0.901 -11.788 11.290 1.00 70.88 206 ASP A O 1
ATOM 1556 N N . VAL A 1 207 ? -2.284 -10.523 10.060 1.00 78.25 207 VAL A N 1
ATOM 1557 C CA . VAL A 1 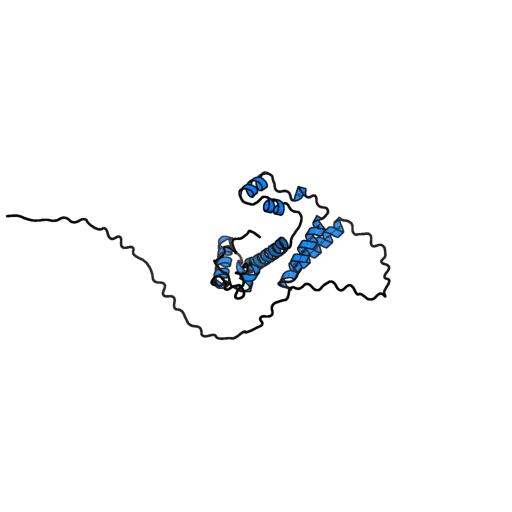207 ? -3.370 -11.515 10.011 1.00 78.25 207 VAL A CA 1
ATOM 1558 C C . VAL A 1 207 ? -2.918 -12.782 9.295 1.00 78.25 207 VAL A C 1
ATOM 1560 O O . VAL A 1 207 ? -3.084 -13.886 9.811 1.00 78.25 207 VAL A O 1
ATOM 1563 N N . LEU A 1 208 ? -2.321 -12.629 8.114 1.00 79.62 208 LEU A N 1
ATOM 1564 C CA . LEU A 1 208 ? -1.949 -13.745 7.252 1.00 79.62 208 LEU A CA 1
ATOM 1565 C C . LEU A 1 208 ? -0.764 -14.544 7.800 1.00 79.62 208 LEU A C 1
ATOM 1567 O O . LEU A 1 208 ? -0.718 -15.755 7.598 1.00 79.62 208 LEU A O 1
ATOM 1571 N N . LEU A 1 209 ? 0.174 -13.897 8.499 1.00 76.81 209 LEU A N 1
ATOM 1572 C CA . LEU A 1 209 ? 1.308 -14.591 9.112 1.00 76.81 209 LEU A CA 1
ATOM 1573 C C . LEU A 1 209 ? 0.999 -15.167 10.489 1.00 76.81 209 LEU A C 1
ATOM 1575 O O . LEU A 1 209 ? 1.438 -16.275 10.784 1.00 76.81 209 LEU A O 1
ATOM 1579 N N . ARG A 1 210 ? 0.266 -14.439 11.340 1.00 77.44 210 ARG A N 1
ATOM 1580 C CA . ARG A 1 210 ? -0.088 -14.934 12.681 1.00 77.44 210 ARG A CA 1
ATOM 1581 C C . ARG A 1 210 ? -1.247 -15.924 12.638 1.00 77.44 210 ARG A C 1
ATOM 1583 O O . ARG A 1 210 ? -1.441 -16.653 13.603 1.00 77.44 210 ARG A O 1
ATOM 1590 N N . GLY A 1 211 ? -2.025 -15.929 11.554 1.00 85.25 211 GLY A N 1
ATOM 1591 C CA . GLY A 1 211 ? -3.224 -16.751 11.428 1.00 85.25 211 GLY A CA 1
ATOM 1592 C C . GLY A 1 211 ? -4.326 -16.324 12.395 1.00 85.25 211 GLY A C 1
ATOM 1593 O O . GLY A 1 211 ? -5.120 -17.160 12.807 1.00 85.25 211 GLY A O 1
ATOM 1594 N N . MET A 1 212 ? -4.362 -15.051 12.803 1.00 83.81 212 MET A N 1
ATOM 1595 C CA . MET A 1 212 ? -5.321 -14.540 13.785 1.00 83.81 212 MET A CA 1
ATOM 1596 C C . MET A 1 212 ? -5.880 -13.180 13.366 1.00 83.81 212 MET A C 1
ATOM 1598 O O . MET A 1 212 ? -5.132 -12.309 12.927 1.00 83.81 212 MET A O 1
ATOM 1602 N N . ALA A 1 213 ? -7.183 -12.982 13.546 1.00 82.38 213 ALA A N 1
ATOM 1603 C CA . ALA A 1 213 ? -7.874 -11.717 13.308 1.00 82.38 213 ALA A CA 1
ATOM 1604 C C . ALA A 1 213 ? -8.910 -11.448 14.408 1.00 82.38 213 ALA A C 1
ATOM 1606 O O . ALA A 1 213 ? -9.387 -12.379 15.048 1.00 82.38 213 ALA A O 1
ATOM 1607 N N . THR A 1 214 ? -9.271 -10.183 14.618 1.00 78.19 214 THR A N 1
ATOM 1608 C CA . THR A 1 214 ? -10.387 -9.786 15.493 1.00 78.19 214 THR A CA 1
ATOM 1609 C C . THR A 1 214 ? -11.488 -9.133 14.663 1.00 78.19 214 THR A C 1
ATOM 1611 O O . THR A 1 214 ? -11.213 -8.504 13.639 1.00 78.19 214 THR A O 1
ATOM 1614 N N . GLU A 1 215 ? -12.728 -9.276 15.114 1.00 74.50 215 GLU A N 1
ATOM 1615 C CA . GLU A 1 215 ? -13.900 -8.604 14.543 1.00 74.50 215 GLU A CA 1
ATOM 1616 C C . GLU A 1 215 ? -14.004 -7.147 15.030 1.00 74.50 215 GLU A C 1
ATOM 1618 O O . GLU A 1 215 ? -14.568 -6.288 14.349 1.00 74.50 215 GLU A O 1
ATOM 1623 N N . GLU A 1 216 ? -13.442 -6.867 16.210 1.00 67.94 216 GLU A N 1
ATOM 1624 C CA . GLU A 1 216 ? -13.595 -5.597 16.917 1.00 67.94 216 GLU A CA 1
ATOM 1625 C C . GLU A 1 216 ? -12.691 -4.488 16.364 1.00 67.94 216 GLU A C 1
ATOM 1627 O O . GLU A 1 216 ? -11.569 -4.720 15.905 1.00 67.94 216 GLU A O 1
ATOM 1632 N N . GLY A 1 217 ? -13.198 -3.258 16.443 1.00 59.25 217 GLY A N 1
ATOM 1633 C CA . GLY A 1 217 ? -12.501 -2.034 16.058 1.00 59.25 217 GLY A CA 1
ATOM 1634 C C . GLY A 1 217 ? -12.628 -1.687 14.582 1.00 59.25 217 GLY A C 1
ATOM 1635 O O . GLY A 1 217 ? -12.123 -0.653 14.174 1.00 59.25 217 GLY A O 1
ATOM 1636 N N . GLY A 1 218 ? -13.256 -2.540 13.761 1.00 52.56 218 GLY A N 1
ATOM 1637 C CA . GLY A 1 218 ? -13.339 -2.293 12.324 1.00 52.56 218 GLY A CA 1
ATOM 1638 C C . GLY A 1 218 ? -11.963 -2.044 11.705 1.00 52.56 218 GLY A C 1
ATOM 1639 O O . GLY A 1 218 ? -11.902 -1.472 10.634 1.00 52.56 218 GLY A O 1
ATOM 1640 N N . LEU A 1 219 ? -10.860 -2.461 12.337 1.00 47.94 219 LEU A N 1
ATOM 1641 C CA . LEU A 1 219 ? -9.490 -2.108 11.937 1.00 47.94 219 LEU A CA 1
ATOM 1642 C C . LEU A 1 219 ? -9.055 -2.817 10.644 1.00 47.94 219 LEU A C 1
ATOM 1644 O O . LEU A 1 219 ? -8.035 -2.480 10.054 1.00 47.94 219 LEU A O 1
ATOM 1648 N N . TRP A 1 220 ? -9.844 -3.800 10.201 1.00 45.84 220 TRP A N 1
ATOM 1649 C CA . TRP A 1 220 ? -9.790 -4.381 8.857 1.00 45.84 220 TRP A CA 1
ATOM 1650 C C . TRP A 1 220 ? -10.513 -3.508 7.808 1.00 45.84 220 TRP A C 1
ATOM 1652 O O . TRP A 1 220 ? -10.245 -3.621 6.612 1.00 45.84 220 TRP A O 1
ATOM 1662 N N . SER A 1 221 ? -11.459 -2.675 8.258 1.00 41.41 221 SER A N 1
ATOM 1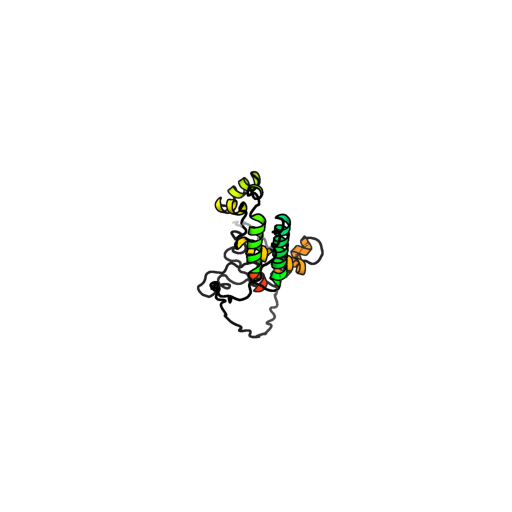663 C CA . SER A 1 221 ? -12.312 -1.756 7.489 1.00 41.41 221 SER A CA 1
ATOM 1664 C C . SER A 1 221 ? -11.915 -0.282 7.612 1.00 41.41 221 SER A C 1
ATOM 1666 O O . SER A 1 221 ? -12.306 0.499 6.745 1.00 41.41 221 SER A O 1
ATOM 1668 N N . GLU A 1 222 ? -11.096 0.089 8.605 1.00 43.47 222 GLU A N 1
ATOM 1669 C CA . GLU A 1 222 ? -10.307 1.316 8.627 1.00 43.47 222 GLU A CA 1
ATOM 1670 C C . GLU A 1 222 ? -9.261 1.192 7.518 1.00 43.47 222 GLU A C 1
ATOM 1672 O O . GLU A 1 222 ? -8.076 0.954 7.709 1.00 43.47 222 GLU A O 1
ATOM 1677 N N . ARG A 1 223 ? -9.775 1.350 6.298 1.00 45.91 223 ARG A N 1
ATOM 1678 C CA . ARG A 1 223 ? -9.056 1.794 5.113 1.00 45.91 223 ARG A CA 1
ATOM 1679 C C . ARG A 1 223 ? -8.647 3.267 5.244 1.00 45.91 223 ARG A C 1
ATOM 1681 O O . ARG A 1 223 ? -8.093 3.811 4.293 1.00 45.91 223 ARG A O 1
ATOM 1688 N N . GLY A 1 224 ? -8.922 3.893 6.394 1.00 37.53 224 GLY A N 1
ATOM 1689 C CA . GLY A 1 224 ? -8.225 5.073 6.887 1.00 37.53 224 GLY A CA 1
ATOM 1690 C C . GLY A 1 224 ? -6.816 4.673 7.301 1.00 37.53 224 GLY A C 1
ATOM 1691 O O . GLY A 1 224 ? -6.492 4.592 8.479 1.00 37.53 224 GLY A O 1
ATOM 1692 N N . TRP A 1 225 ? -5.999 4.323 6.315 1.00 44.22 225 TRP A N 1
ATOM 1693 C CA . TRP A 1 225 ? -4.563 4.506 6.460 1.00 44.22 225 TRP A CA 1
ATOM 1694 C C . TRP A 1 225 ? -4.264 6.004 6.412 1.00 44.22 225 TRP A C 1
ATOM 1696 O O . TRP A 1 225 ? -5.121 6.754 5.882 1.00 44.22 225 TRP A O 1
#